Protein AF-A0A6P1U6C7-F1 (afdb_monomer)

Mean predicted aligned error: 14.06 Å

Solvent-accessible surface area (backbone atoms only — not comparable to full-atom values): 19456 Å² total; per-residue (Å²): 139,84,87,85,91,86,88,85,89,82,86,86,85,86,81,87,85,85,91,84,76,95,72,86,72,68,81,72,74,80,70,74,75,75,61,41,33,42,30,38,48,81,55,44,79,84,54,78,76,92,49,90,51,48,47,75,28,91,48,71,65,62,46,50,57,50,51,65,77,37,79,56,25,36,36,39,39,64,45,78,50,59,84,53,39,63,63,48,24,51,51,41,33,54,50,32,60,76,45,67,19,24,52,38,29,34,34,29,32,33,90,74,50,48,69,68,51,53,52,48,33,41,74,28,52,39,72,42,83,39,58,53,86,60,54,68,70,62,50,50,52,53,48,62,70,56,62,82,53,91,52,67,52,87,69,74,95,67,53,67,68,59,53,51,59,56,68,50,63,52,97,44,54,29,79,43,54,35,54,57,46,53,52,51,51,48,54,54,71,67,44,86,64,80,58,45,57,33,34,34,44,34,32,41,30,86,89,50,47,13,58,63,50,56,69,43,47,58,61,89,46,66,20,29,31,32,24,49,36,97,61,33,26,38,40,40,35,56,76,30,55,71,91,48,45,68,66,50,42,56,73,26,30,80,54,67,49,72,74,46,27,73,45,78,42,81,51,92,52,70,81,83,60,52,67,77,66,29,52,72,81,71,78,86,84,62,83,87,82,81,91,76,79,91,84,87,81,80,74,85,79,72,76,80,84,71,74,79,80,75,80,81,77,78,80,83,79,134

Secondary structure (DSSP, 8-state):
--------------------------PPP-------EEEEGGGGTTPPPSSTTEEEESSHHHHHHHHHHSTT-EEEEEE--GGGHHHHHHHHHHHHHHTTT--EEEEEE-TT--HHHHHHHHHTTEEEEEETTS-HHHHHHHHHHHTTS-------SS-HHHHHHHHSPPS-EEE--HHHHHHHHHHHHHS-----EEEEEEEEPTT--HHHHHHTB---STTEEEEE-SS-EEEEEET--GGGHHHHHHHHBSS-HHHHEEEEEEE-SGGGS-HHHHSPPPTTS-------------PPPPPP-PPP----------

Radius of gyration: 31.81 Å; Cα contacts (8 Å, |Δi|>4): 417; chains: 1; bounding box: 113×72×62 Å

Nearest PDB structures (foldseek):
  9fp0-assembly1_D  TM=7.302E-01  e=9.286E-19  Escherichia coli
  9fp2-assembly1_D  TM=7.333E-01  e=8.907E-18  Escherichia coli
  9fp2-assembly1_E  TM=7.377E-01  e=1.452E-17  Escherichia coli
  6tj0-assembly1_A  TM=5.176E-01  e=5.463E-18  Escherichia coli K-12
  6ybu-assembly2_L  TM=8.524E-01  e=8.811E-06  Escherichia coli K-12

Foldseek 3Di:
DDDDDDDDDDDDDDDDDDDDDPPPPPPDPPPLPLQAEEEAPVLCVPPDDPDPSYDYDPDPVVSLVVPLVRFQYEYEYEDEDQVCLLVVLLVLLVSCVSNQQRYAYEYAYEPNHDPLSVVSNVLSRHNYYHHSPDDPVVVVVVCSVCSVDRGGDDRPPDHSVVVSVLSDFDQDWAEDALLVVLVVVVVVQPPPRCQAKWKKKFFFPDPDAQVNQSVQFDTDDGQWYWYGFRTIIIIIHTNDHPVCVLVVCVVTGNDRVVNGGVDMDTDDDSVVVDPVRRDDPPPPPDDDDDDDDDDPDDDPDDDPDDDPDDDPPPDDDD

pLDDT: mean 76.79, std 22.13, range [25.22, 96.31]

Sequence (318 aa):
MRWFSRHSRAAIPTQSVDPTSTDDAAPAPAVFRQHPVLIQRSALDGLPLPSEHWHAFDHWDDLCAHATQTPHASVLLLLTHAAGAEPLAAQLHALQYRCKGRLKIILRISATIGEFQRRLLSSCGAALLLPQALPLPQICELLAVTTAQTWQIHLPDEDFATLLHRLRPPPYCGRVEPNVFRAAVAQIFSRADAAAHTCLRLRPRGVLTAEHCLQQMRFERQGVFACATTRDVYLFLFDRTPDLTTACLLGLCRLPWQDLFVDCRQISHLQDLPPRLFRRPSASDADSAASVPPHCAKAPRQPPDRPPLRPLRYNHTP

Structure (mmCIF, N/CA/C/O backbone):
data_AF-A0A6P1U6C7-F1
#
_entry.id   AF-A0A6P1U6C7-F1
#
loop_
_atom_site.group_PDB
_atom_site.id
_atom_site.type_symbol
_atom_site.label_atom_id
_atom_site.label_alt_id
_atom_site.label_comp_id
_atom_site.label_asym_id
_atom_site.label_entity_id
_atom_site.label_seq_id
_atom_site.pdbx_PDB_ins_code
_atom_site.Cartn_x
_atom_site.Cartn_y
_atom_site.Cartn_z
_atom_site.occupancy
_atom_site.B_iso_or_equiv
_atom_site.auth_seq_id
_atom_site.auth_comp_id
_atom_site.auth_asym_id
_atom_site.auth_atom_id
_atom_site.pdbx_PDB_model_num
ATOM 1 N N . MET A 1 1 ? 73.102 -9.538 26.668 1.00 38.62 1 MET A N 1
ATOM 2 C CA . MET A 1 1 ? 73.819 -10.623 25.962 1.00 38.62 1 MET A CA 1
ATOM 3 C C . MET A 1 1 ? 74.216 -10.124 24.582 1.00 38.62 1 MET A C 1
ATOM 5 O O . MET A 1 1 ? 73.396 -9.513 23.912 1.00 38.62 1 MET A O 1
ATOM 9 N N . ARG A 1 2 ? 75.500 -10.270 24.240 1.00 26.89 2 ARG A N 1
ATOM 10 C CA . ARG A 1 2 ? 76.154 -9.776 23.021 1.00 26.89 2 ARG A CA 1
ATOM 11 C C . ARG A 1 2 ? 76.055 -10.808 21.878 1.00 26.89 2 ARG A C 1
ATOM 13 O O . ARG A 1 2 ? 76.245 -11.984 22.142 1.00 26.89 2 ARG A O 1
ATOM 20 N N . TRP A 1 3 ? 75.943 -10.284 20.653 1.00 25.22 3 TRP A N 1
ATOM 21 C CA . TRP A 1 3 ? 76.754 -10.592 19.454 1.00 25.22 3 TRP A CA 1
ATOM 22 C C . TRP A 1 3 ? 76.543 -11.843 18.563 1.00 25.22 3 TRP A C 1
ATOM 24 O O . TRP A 1 3 ? 76.310 -12.951 19.020 1.00 25.22 3 TRP A O 1
ATOM 34 N N . PHE A 1 4 ? 76.832 -11.553 17.279 1.00 29.27 4 PHE A N 1
ATOM 35 C CA . PHE A 1 4 ? 77.169 -12.340 16.074 1.00 29.27 4 PHE A CA 1
ATOM 36 C C . PHE A 1 4 ? 76.039 -13.000 15.245 1.00 29.27 4 PHE A C 1
ATOM 38 O O . PHE A 1 4 ? 75.325 -13.835 15.768 1.00 29.27 4 PHE A O 1
ATOM 45 N N . SER A 1 5 ? 75.697 -12.631 13.991 1.00 32.78 5 SER A N 1
ATOM 46 C CA . SER A 1 5 ? 76.368 -12.292 12.701 1.00 32.78 5 SER A CA 1
ATOM 47 C C . SER A 1 5 ? 76.671 -13.488 11.764 1.00 32.78 5 SER A C 1
ATOM 49 O O . SER A 1 5 ? 77.388 -14.396 12.159 1.00 32.78 5 SER A O 1
ATOM 51 N N . ARG A 1 6 ? 76.253 -13.323 10.487 1.00 33.06 6 ARG A N 1
ATOM 52 C CA . ARG A 1 6 ? 76.961 -13.591 9.202 1.00 33.06 6 ARG A CA 1
ATOM 53 C C . ARG A 1 6 ? 76.595 -14.779 8.272 1.00 33.06 6 ARG A C 1
ATOM 55 O O . ARG A 1 6 ? 76.834 -15.932 8.585 1.00 33.06 6 ARG A O 1
ATOM 62 N N . HIS A 1 7 ? 76.290 -14.349 7.028 1.00 29.30 7 HIS A N 1
ATOM 63 C CA . HIS A 1 7 ? 76.662 -14.865 5.681 1.00 29.30 7 HIS A CA 1
ATOM 64 C C . HIS A 1 7 ? 75.733 -15.960 5.096 1.00 29.30 7 HIS A C 1
ATOM 66 O O . HIS A 1 7 ? 75.270 -16.819 5.820 1.00 29.30 7 HIS A O 1
ATOM 72 N N . SER A 1 8 ? 75.360 -15.974 3.806 1.00 29.78 8 SER A N 1
ATOM 73 C CA . SER A 1 8 ? 76.157 -15.636 2.621 1.00 29.78 8 SER A CA 1
ATOM 74 C C . SER A 1 8 ? 75.318 -15.257 1.379 1.00 29.78 8 SER A C 1
ATOM 76 O O . SER A 1 8 ? 74.160 -15.644 1.250 1.00 29.78 8 SER A O 1
ATOM 78 N N . ARG A 1 9 ? 75.952 -14.521 0.455 1.00 32.28 9 ARG A N 1
ATOM 79 C CA . ARG A 1 9 ? 75.519 -14.191 -0.920 1.00 32.28 9 ARG A CA 1
ATOM 80 C C . ARG A 1 9 ? 75.914 -15.319 -1.890 1.00 32.28 9 ARG A C 1
ATOM 82 O O . ARG A 1 9 ? 77.028 -15.818 -1.786 1.00 32.28 9 ARG A O 1
ATOM 89 N N . ALA A 1 10 ? 75.093 -15.573 -2.909 1.00 31.61 10 ALA A N 1
ATOM 90 C CA . ALA A 1 10 ? 75.495 -16.043 -4.246 1.00 31.61 10 ALA A CA 1
ATOM 91 C C . ALA A 1 10 ? 74.381 -15.595 -5.220 1.00 31.61 10 ALA A C 1
ATOM 93 O O . ALA A 1 10 ? 73.217 -15.875 -4.970 1.00 31.61 10 ALA A O 1
ATOM 94 N N . ALA A 1 11 ? 74.615 -14.596 -6.073 1.00 31.34 11 ALA A N 1
ATOM 95 C CA . ALA A 1 11 ? 75.227 -14.655 -7.408 1.00 31.34 11 ALA A CA 1
ATOM 96 C C . ALA A 1 11 ? 74.180 -14.891 -8.523 1.00 31.34 11 ALA A C 1
ATOM 98 O O . ALA A 1 11 ? 73.430 -15.858 -8.521 1.00 31.34 11 ALA A O 1
ATOM 99 N N . ILE A 1 12 ? 74.146 -13.910 -9.424 1.00 37.12 12 ILE A N 1
ATOM 100 C CA . ILE A 1 12 ? 73.252 -13.662 -10.565 1.00 37.12 12 ILE A CA 1
ATOM 101 C C . ILE A 1 12 ? 73.542 -14.660 -11.711 1.00 37.12 12 ILE A C 1
ATOM 103 O O . ILE A 1 12 ? 74.668 -15.151 -11.804 1.00 37.12 12 ILE A O 1
ATOM 107 N N . PRO A 1 13 ? 72.603 -14.865 -12.655 1.00 35.34 13 PRO A N 1
ATOM 108 C CA . PRO A 1 13 ? 72.983 -14.551 -14.029 1.00 35.34 13 PRO A CA 1
ATOM 109 C C . PRO A 1 13 ? 71.982 -13.630 -14.732 1.00 35.34 13 PRO A C 1
ATOM 111 O O . PRO A 1 13 ? 70.767 -13.802 -14.704 1.00 35.34 13 PRO A O 1
ATOM 114 N N . THR A 1 14 ? 72.578 -12.630 -15.364 1.00 37.72 14 THR A N 1
ATOM 115 C CA . THR A 1 14 ? 72.008 -11.643 -16.260 1.00 37.72 14 THR A CA 1
ATOM 116 C C . THR A 1 14 ? 71.799 -12.322 -17.609 1.00 37.72 14 THR A C 1
ATOM 118 O O . THR A 1 14 ? 72.760 -12.831 -18.183 1.00 37.72 14 THR A O 1
ATOM 121 N N . GLN A 1 15 ? 70.584 -12.290 -18.147 1.00 33.41 15 GLN A N 1
ATOM 122 C CA . GLN A 1 15 ? 70.372 -12.362 -19.590 1.00 33.41 15 GLN A CA 1
ATOM 123 C C . GLN A 1 15 ? 69.559 -11.141 -20.011 1.00 33.41 15 GLN A C 1
ATOM 125 O O . GLN A 1 15 ? 68.384 -10.998 -19.693 1.00 33.41 15 GLN A O 1
ATOM 130 N N . SER A 1 16 ? 70.277 -10.234 -20.667 1.00 35.91 16 SER A N 1
ATOM 131 C CA . SER A 1 16 ? 69.759 -9.211 -21.569 1.00 35.91 16 SER A CA 1
ATOM 132 C C . SER A 1 16 ? 69.320 -9.896 -22.865 1.00 35.91 16 SER A C 1
ATOM 134 O O . SER A 1 16 ? 70.012 -10.829 -23.273 1.00 35.91 16 SER A O 1
ATOM 136 N N . VAL A 1 17 ? 68.232 -9.438 -23.493 1.00 34.91 17 VAL A N 1
ATOM 137 C CA . VAL A 1 17 ? 68.188 -9.016 -24.911 1.00 34.91 17 VAL A CA 1
ATOM 138 C C . VAL A 1 17 ? 66.786 -8.467 -25.250 1.00 34.91 17 VAL A C 1
ATOM 140 O O . VAL A 1 17 ? 65.771 -9.130 -25.064 1.00 34.91 17 VAL A O 1
ATOM 143 N N . ASP A 1 18 ? 66.839 -7.238 -25.765 1.00 31.77 18 ASP A N 1
ATOM 144 C CA . ASP A 1 18 ? 65.941 -6.444 -26.612 1.00 31.77 18 ASP A CA 1
ATOM 145 C C . ASP A 1 18 ? 64.657 -5.742 -26.104 1.00 31.77 18 ASP A C 1
ATOM 147 O O . ASP A 1 18 ? 63.710 -6.375 -25.636 1.00 31.77 18 ASP A O 1
ATOM 151 N N . PRO A 1 19 ? 64.578 -4.399 -26.295 1.00 43.31 19 PRO A N 1
ATOM 152 C CA . PRO A 1 19 ? 63.372 -3.604 -26.135 1.00 43.31 19 PRO A CA 1
ATOM 153 C C . PRO A 1 19 ? 62.659 -3.473 -27.487 1.00 43.31 19 PRO A C 1
ATOM 155 O O . PRO A 1 19 ? 63.146 -2.827 -28.414 1.00 43.31 19 PRO A O 1
ATOM 158 N N . THR A 1 20 ? 61.474 -4.053 -27.625 1.00 38.81 20 THR A N 1
ATOM 159 C CA . THR A 1 20 ? 60.568 -3.688 -28.722 1.00 38.81 20 THR A CA 1
ATOM 160 C C . THR A 1 20 ? 59.135 -3.912 -28.288 1.00 38.81 20 THR A C 1
ATOM 162 O O . THR A 1 20 ? 58.597 -4.994 -28.454 1.00 38.81 20 THR A O 1
ATOM 165 N N . SER A 1 21 ? 58.546 -2.870 -27.706 1.00 33.59 21 SER A N 1
ATOM 166 C CA . SER A 1 21 ? 57.136 -2.492 -27.865 1.00 33.59 21 SER A CA 1
ATOM 167 C C . SER A 1 21 ? 56.804 -1.468 -26.787 1.00 33.59 21 SER A C 1
ATOM 169 O O . SER A 1 21 ? 56.464 -1.804 -25.654 1.00 33.59 21 SER A O 1
ATOM 171 N N . THR A 1 22 ? 56.933 -0.194 -27.145 1.00 40.03 22 THR A N 1
ATOM 172 C CA . THR A 1 22 ? 56.179 0.874 -26.498 1.00 40.03 22 THR A CA 1
ATOM 173 C C . THR A 1 22 ? 54.704 0.616 -26.790 1.00 40.03 22 THR A C 1
ATOM 175 O O . THR A 1 22 ? 54.212 0.988 -27.848 1.00 40.03 22 THR A O 1
ATOM 178 N N . ASP A 1 23 ? 54.027 -0.062 -25.875 1.00 33.88 23 ASP A N 1
ATOM 179 C CA . ASP A 1 23 ? 52.579 0.031 -25.719 1.00 33.88 23 ASP A CA 1
ATOM 180 C C . ASP A 1 23 ? 52.280 0.011 -24.220 1.00 33.88 23 ASP A C 1
ATOM 182 O O . ASP A 1 23 ? 51.750 -0.941 -23.654 1.00 33.88 23 ASP A O 1
ATOM 186 N N . ASP A 1 24 ? 52.725 1.075 -23.551 1.00 33.44 24 ASP A N 1
ATOM 187 C CA . ASP A 1 24 ? 52.274 1.411 -22.204 1.00 33.44 24 ASP A CA 1
ATOM 188 C C . ASP A 1 24 ? 50.917 2.123 -22.336 1.00 33.44 24 ASP A C 1
ATOM 190 O O . ASP A 1 24 ? 50.742 3.301 -22.018 1.00 33.44 24 ASP A O 1
ATOM 194 N N . ALA A 1 25 ? 49.946 1.409 -22.909 1.00 35.19 25 ALA A N 1
ATOM 195 C CA . ALA A 1 25 ? 48.543 1.735 -22.764 1.00 35.19 25 ALA A CA 1
ATOM 196 C C . ALA A 1 25 ? 48.155 1.339 -21.339 1.00 35.19 25 ALA A C 1
ATOM 198 O O . ALA A 1 25 ? 47.778 0.198 -21.059 1.00 35.19 25 ALA A O 1
ATOM 199 N N . ALA A 1 26 ? 48.279 2.308 -20.430 1.00 35.25 26 ALA A N 1
ATOM 200 C CA . ALA A 1 26 ? 47.669 2.263 -19.112 1.00 35.25 26 ALA A CA 1
ATOM 201 C C . ALA A 1 26 ? 46.272 1.618 -19.211 1.00 35.25 26 ALA A C 1
ATOM 203 O O . ALA A 1 26 ? 45.509 1.978 -20.117 1.00 35.25 26 ALA A O 1
ATOM 204 N N . PRO A 1 27 ? 45.905 0.680 -18.317 1.00 38.16 27 PRO A N 1
ATOM 205 C CA . PRO A 1 27 ? 44.584 0.077 -18.367 1.00 38.16 27 PRO A CA 1
ATOM 206 C C . PRO A 1 27 ? 43.564 1.208 -18.269 1.00 38.16 27 PRO A C 1
ATOM 208 O O . PRO A 1 27 ? 43.568 1.974 -17.301 1.00 38.16 27 PRO A O 1
ATOM 211 N N . ALA A 1 28 ? 42.736 1.344 -19.308 1.00 35.28 28 ALA A N 1
ATOM 212 C CA . ALA A 1 28 ? 41.661 2.319 -19.344 1.00 35.28 28 ALA A CA 1
ATOM 213 C C . ALA A 1 28 ? 40.897 2.268 -18.008 1.00 35.28 28 ALA A C 1
ATOM 215 O O . ALA A 1 28 ? 40.647 1.167 -17.497 1.00 35.28 28 ALA A O 1
ATOM 216 N N . PRO A 1 29 ? 40.554 3.425 -17.410 1.00 36.56 29 PRO A N 1
ATOM 217 C CA . PRO A 1 29 ? 39.879 3.456 -16.122 1.00 36.56 29 PRO A CA 1
ATOM 218 C C . PRO A 1 29 ? 38.631 2.586 -16.221 1.00 36.56 29 PRO A C 1
ATOM 220 O O . PRO A 1 29 ? 37.903 2.691 -17.207 1.00 36.56 29 PRO A O 1
ATOM 223 N N . ALA A 1 30 ? 38.448 1.701 -15.234 1.00 39.84 30 ALA A N 1
ATOM 224 C CA . ALA A 1 30 ? 37.379 0.712 -15.159 1.00 39.84 30 ALA A CA 1
ATOM 225 C C . ALA A 1 30 ? 36.089 1.249 -15.789 1.00 39.84 30 ALA A C 1
ATOM 227 O O . ALA A 1 30 ? 35.386 2.071 -15.201 1.00 39.84 30 ALA A O 1
ATOM 228 N N . VAL A 1 31 ? 35.838 0.813 -17.025 1.00 38.53 31 VAL A N 1
ATOM 229 C CA . VAL A 1 31 ? 34.677 1.190 -17.821 1.00 38.53 31 VAL A CA 1
ATOM 230 C C . VAL A 1 31 ? 33.462 0.936 -16.943 1.00 38.53 31 VAL A C 1
ATOM 232 O O . VAL A 1 31 ? 33.226 -0.207 -16.540 1.00 38.53 31 VAL A O 1
ATOM 235 N N . PHE A 1 32 ? 32.726 1.998 -16.596 1.00 38.16 32 PHE A N 1
ATOM 236 C CA . PHE A 1 32 ? 31.393 1.876 -16.018 1.00 38.16 32 PHE A CA 1
ATOM 237 C C . PHE A 1 32 ? 30.673 0.823 -16.851 1.00 38.16 32 PHE A C 1
ATOM 239 O O . PHE A 1 32 ? 30.437 1.053 -18.035 1.00 38.16 32 PHE A O 1
ATOM 246 N N . ARG A 1 33 ? 30.393 -0.358 -16.283 1.00 47.78 33 ARG A N 1
ATOM 247 C CA . ARG A 1 33 ? 29.546 -1.345 -16.953 1.00 47.78 33 ARG A CA 1
ATOM 248 C C . ARG A 1 33 ? 28.221 -0.637 -17.188 1.00 47.78 33 ARG A C 1
ATOM 250 O O . ARG A 1 33 ? 27.435 -0.493 -16.252 1.00 47.78 33 ARG A O 1
ATOM 257 N N . GLN A 1 34 ? 28.019 -0.116 -18.394 1.00 63.66 34 GLN A N 1
ATOM 258 C CA . GLN A 1 34 ? 26.787 0.550 -18.773 1.00 63.66 34 GLN A CA 1
ATOM 259 C C . GLN A 1 34 ? 25.752 -0.564 -18.876 1.00 63.66 34 GLN A C 1
ATOM 261 O O . GLN A 1 34 ? 25.695 -1.296 -19.863 1.00 63.66 34 GLN A O 1
ATOM 266 N N . HIS A 1 35 ? 25.038 -0.799 -17.774 1.00 75.69 35 HIS A N 1
ATOM 267 C CA . HIS A 1 35 ? 24.002 -1.814 -17.742 1.00 75.69 35 HIS A CA 1
ATOM 268 C C . HIS A 1 35 ? 22.894 -1.359 -18.694 1.00 75.69 35 HIS A C 1
ATOM 270 O O . HIS A 1 35 ? 22.524 -0.183 -18.669 1.00 75.69 35 HIS A O 1
ATOM 276 N N . PRO A 1 36 ? 22.377 -2.260 -19.538 1.00 87.25 36 PRO A N 1
ATOM 277 C CA . PRO A 1 36 ? 21.370 -1.904 -20.522 1.00 87.25 36 PRO A CA 1
ATOM 278 C C . PRO A 1 36 ? 20.123 -1.356 -19.828 1.00 87.25 36 PRO A C 1
ATOM 280 O O . PRO A 1 36 ? 19.649 -1.912 -18.828 1.00 87.25 36 PRO A O 1
ATOM 283 N N . VAL A 1 37 ? 19.606 -0.255 -20.367 1.00 89.81 37 VAL A N 1
ATOM 284 C CA . VAL A 1 37 ? 18.383 0.390 -19.895 1.00 89.81 37 VAL A CA 1
ATOM 285 C C . VAL A 1 37 ? 17.280 0.131 -20.910 1.00 89.81 37 VAL A C 1
ATOM 287 O O . VAL A 1 37 ? 17.330 0.597 -22.044 1.00 89.81 37 VAL A O 1
ATOM 290 N N . LEU A 1 38 ? 16.273 -0.628 -20.501 1.00 93.00 38 LEU A N 1
ATOM 291 C CA . LEU A 1 38 ? 15.099 -0.936 -21.307 1.00 93.00 38 LEU A CA 1
ATOM 292 C C . LEU A 1 38 ? 14.002 0.050 -20.924 1.00 93.00 38 LEU A C 1
ATOM 294 O O . LEU A 1 38 ? 13.582 0.091 -19.769 1.00 93.00 38 LEU A O 1
ATOM 298 N N . ILE A 1 39 ? 13.541 0.855 -21.870 1.00 93.19 39 ILE A N 1
ATOM 299 C CA . ILE A 1 39 ? 12.546 1.894 -21.618 1.00 93.19 39 ILE A CA 1
ATOM 300 C C . ILE A 1 39 ? 11.320 1.689 -22.500 1.00 93.19 39 ILE A C 1
ATOM 302 O O . ILE A 1 39 ? 11.429 1.414 -23.693 1.00 93.19 39 ILE A O 1
ATOM 306 N N . GLN A 1 40 ? 10.128 1.856 -21.933 1.00 91.56 40 GLN A N 1
ATOM 307 C CA . GLN A 1 40 ? 8.930 1.993 -22.756 1.00 91.56 40 GLN A CA 1
ATOM 308 C C . GLN A 1 40 ? 8.915 3.386 -23.391 1.00 91.56 40 GLN A C 1
ATOM 310 O O . GLN A 1 40 ? 9.104 4.377 -22.689 1.00 91.56 40 GLN A O 1
ATOM 315 N N . ARG A 1 41 ? 8.658 3.498 -24.699 1.00 89.19 41 ARG A N 1
ATOM 316 C CA . ARG A 1 41 ? 8.746 4.779 -25.427 1.00 89.19 41 ARG A CA 1
ATOM 317 C C . ARG A 1 41 ? 7.882 5.888 -24.820 1.00 89.19 41 ARG A C 1
ATOM 319 O O . ARG A 1 41 ? 8.282 7.049 -24.816 1.00 89.19 41 ARG A O 1
ATOM 326 N N . SER A 1 42 ? 6.741 5.530 -24.234 1.00 85.56 42 SER A N 1
ATOM 327 C CA . SER A 1 42 ? 5.874 6.455 -23.491 1.00 85.56 42 SER A CA 1
ATOM 328 C C . SER A 1 42 ? 6.574 7.144 -22.316 1.00 85.56 42 SER A C 1
ATOM 330 O O . SER A 1 42 ? 6.219 8.265 -21.978 1.00 85.56 42 SER A O 1
ATOM 332 N N . ALA A 1 43 ? 7.594 6.523 -21.722 1.00 84.94 43 ALA A N 1
ATOM 333 C CA . ALA A 1 43 ? 8.383 7.085 -20.634 1.00 84.94 43 ALA A CA 1
ATOM 334 C C . ALA A 1 43 ? 9.501 8.036 -21.098 1.00 84.94 43 ALA A C 1
ATOM 336 O O . ALA A 1 43 ? 10.192 8.580 -20.239 1.00 84.94 43 ALA A O 1
ATOM 337 N N . LEU A 1 44 ? 9.708 8.242 -22.405 1.00 83.50 44 LEU A N 1
ATOM 338 C CA . LEU A 1 44 ? 10.678 9.216 -22.928 1.00 83.50 44 LEU A CA 1
ATOM 339 C C . LEU A 1 44 ? 10.078 10.614 -23.129 1.00 83.50 44 LEU A C 1
ATOM 341 O O . LEU A 1 44 ? 10.832 11.552 -23.355 1.00 83.50 44 LEU A O 1
ATOM 345 N N . ASP A 1 45 ? 8.750 10.770 -23.072 1.00 80.19 45 ASP A N 1
ATOM 346 C CA . ASP A 1 45 ? 8.056 12.046 -23.332 1.00 80.19 45 ASP A CA 1
ATOM 347 C C . ASP A 1 45 ? 8.501 12.730 -24.653 1.00 80.19 45 ASP A C 1
ATOM 349 O O . ASP A 1 45 ? 8.548 13.953 -24.755 1.00 80.19 45 ASP A O 1
ATOM 353 N N . GLY A 1 46 ? 8.859 11.938 -25.673 1.00 80.00 46 GLY A N 1
ATOM 354 C CA . GLY A 1 46 ? 9.329 12.427 -26.978 1.00 80.00 46 GLY A CA 1
ATOM 355 C C . GLY A 1 46 ? 10.811 12.819 -27.044 1.00 80.00 46 GLY A C 1
ATOM 356 O O . GLY A 1 46 ? 11.268 13.275 -28.090 1.00 80.00 46 GLY A O 1
ATOM 357 N N . LEU A 1 47 ? 11.572 12.633 -25.963 1.00 82.69 47 LEU A N 1
ATOM 358 C CA . LEU A 1 47 ? 13.013 12.883 -25.936 1.00 82.69 47 LEU A CA 1
ATOM 359 C C . LEU A 1 47 ? 13.797 11.778 -26.668 1.00 82.69 47 LEU A C 1
ATOM 361 O O . LEU A 1 47 ? 13.383 10.613 -26.654 1.00 82.69 47 LEU A O 1
ATOM 365 N N . PRO A 1 48 ? 14.947 12.115 -27.284 1.00 85.56 48 PRO A N 1
ATOM 366 C CA . PRO A 1 48 ? 15.840 11.118 -27.858 1.00 85.56 48 PRO A CA 1
ATOM 367 C C . PRO A 1 48 ? 16.460 10.235 -26.769 1.00 85.56 48 PRO A C 1
ATOM 369 O O . PRO A 1 48 ? 16.534 10.607 -25.595 1.00 85.56 48 PRO A O 1
ATOM 372 N N . LEU A 1 49 ? 16.937 9.059 -27.178 1.00 87.44 49 LEU A N 1
ATOM 373 C CA . LEU A 1 49 ? 17.661 8.161 -26.285 1.00 87.44 49 LEU A CA 1
ATOM 374 C C . LEU A 1 49 ? 18.989 8.804 -25.852 1.00 87.44 49 LEU A C 1
ATOM 376 O O . LEU A 1 49 ? 19.699 9.351 -26.695 1.00 87.44 49 LEU A O 1
ATOM 380 N N . PRO A 1 50 ? 19.337 8.742 -24.557 1.00 83.62 50 PRO A N 1
ATOM 381 C CA . PRO A 1 50 ? 20.509 9.441 -24.036 1.00 83.62 50 PRO A CA 1
ATOM 382 C C . PRO A 1 50 ? 21.837 8.758 -24.399 1.00 83.62 50 PRO A C 1
ATOM 384 O O . PRO A 1 50 ? 22.865 9.429 -24.426 1.00 83.62 50 PRO A O 1
ATOM 387 N N . SER A 1 51 ? 21.846 7.445 -24.660 1.00 84.50 51 SER A N 1
ATOM 388 C CA . SER A 1 51 ? 23.033 6.708 -25.115 1.00 84.50 51 SER A CA 1
ATOM 389 C C . SER A 1 51 ? 22.666 5.403 -25.832 1.00 84.50 51 SER A C 1
ATOM 391 O O . SER A 1 51 ? 21.507 4.989 -25.832 1.00 84.50 51 SER A O 1
ATOM 393 N N . GLU A 1 52 ? 23.663 4.729 -26.411 1.00 85.19 52 GLU A N 1
ATOM 394 C CA . GLU A 1 52 ? 23.511 3.461 -27.149 1.00 85.19 52 GLU A CA 1
ATOM 395 C C . GLU A 1 52 ? 23.065 2.276 -26.278 1.00 85.19 52 GLU A C 1
ATOM 397 O O . GLU A 1 52 ? 22.531 1.292 -26.782 1.00 85.19 52 GLU A O 1
ATOM 402 N N . HIS A 1 53 ? 23.246 2.372 -24.960 1.00 86.50 53 HIS A N 1
ATOM 403 C CA . HIS A 1 53 ? 22.845 1.336 -24.002 1.00 86.50 53 HIS A CA 1
ATOM 404 C C . HIS A 1 53 ? 21.364 1.423 -23.611 1.00 86.50 53 HIS A C 1
ATOM 406 O O . HIS A 1 53 ? 20.892 0.633 -22.789 1.00 86.50 53 HIS A O 1
ATOM 412 N N . TRP A 1 54 ? 20.641 2.404 -24.157 1.00 90.75 54 TRP A N 1
ATOM 413 C CA . TRP A 1 54 ? 19.211 2.559 -23.957 1.00 90.75 54 TRP A CA 1
ATOM 414 C C . TRP A 1 54 ? 18.448 1.984 -25.142 1.00 90.75 54 TRP A C 1
ATOM 416 O O . TRP A 1 54 ? 18.655 2.373 -26.289 1.00 90.75 54 TRP A O 1
ATOM 426 N N . HIS A 1 55 ? 17.504 1.099 -24.850 1.00 92.56 55 HIS A N 1
ATOM 427 C CA . HIS A 1 55 ? 16.657 0.462 -25.847 1.00 92.56 55 HIS A CA 1
ATOM 428 C C . HIS A 1 55 ? 15.202 0.841 -25.582 1.00 92.56 55 HIS A C 1
ATOM 430 O O . HIS A 1 55 ? 14.662 0.548 -24.513 1.00 92.56 55 HIS A O 1
ATOM 436 N N . ALA A 1 56 ? 14.576 1.520 -26.546 1.00 93.44 56 ALA A N 1
ATOM 437 C CA . ALA A 1 56 ? 13.170 1.897 -26.476 1.00 93.44 56 ALA A CA 1
ATOM 438 C C . ALA A 1 56 ? 12.271 0.837 -27.111 1.00 93.44 56 ALA A C 1
ATOM 440 O O . ALA A 1 56 ? 12.500 0.429 -28.247 1.00 93.44 56 ALA A O 1
ATOM 441 N N . PHE A 1 57 ? 11.192 0.492 -26.416 1.00 94.56 57 PHE A N 1
ATOM 442 C CA . PHE A 1 57 ? 10.180 -0.449 -26.886 1.00 94.56 57 PHE A CA 1
ATOM 443 C C . PHE A 1 57 ? 8.810 0.222 -26.946 1.00 94.56 57 PHE A C 1
ATOM 445 O O . PHE A 1 57 ? 8.437 0.985 -26.048 1.00 94.56 57 PHE A O 1
ATOM 452 N N . ASP A 1 58 ? 8.060 -0.067 -28.005 1.00 90.56 58 ASP A N 1
ATOM 453 C CA . ASP A 1 58 ? 6.683 0.405 -28.173 1.00 90.56 58 ASP A CA 1
ATOM 454 C C . ASP A 1 58 ? 5.687 -0.515 -27.451 1.00 90.56 58 ASP A C 1
ATOM 456 O O . ASP A 1 58 ? 4.723 -0.039 -26.844 1.00 90.56 58 ASP A O 1
ATOM 460 N N . HIS A 1 59 ? 5.960 -1.824 -27.446 1.00 90.69 59 HIS A N 1
ATOM 461 C CA . HIS A 1 59 ? 5.096 -2.844 -26.860 1.00 90.69 59 HIS A CA 1
ATOM 462 C C . HIS A 1 59 ? 5.715 -3.501 -25.622 1.00 90.69 59 HIS A C 1
ATOM 464 O O . HIS A 1 59 ? 6.925 -3.712 -25.525 1.00 90.69 59 HIS A O 1
ATOM 470 N N . TRP A 1 60 ? 4.849 -3.847 -24.667 1.00 90.25 60 TRP A N 1
ATOM 471 C CA . TRP A 1 60 ? 5.226 -4.524 -23.424 1.00 90.25 60 TRP A CA 1
ATOM 472 C C . TRP A 1 60 ? 5.869 -5.896 -23.671 1.00 90.25 60 TRP A C 1
ATOM 474 O O . TRP A 1 60 ? 6.821 -6.263 -22.981 1.00 90.25 60 TRP A O 1
ATOM 484 N N . ASP A 1 61 ? 5.375 -6.636 -24.664 1.00 92.06 61 ASP A N 1
ATOM 485 C CA . ASP A 1 61 ? 5.835 -7.995 -24.956 1.00 92.06 61 ASP A CA 1
ATOM 486 C C . ASP A 1 61 ? 7.282 -8.013 -25.468 1.00 92.06 61 ASP A C 1
ATOM 488 O O . ASP A 1 61 ? 8.088 -8.818 -24.993 1.00 92.06 61 ASP A O 1
ATOM 492 N N . ASP A 1 62 ? 7.647 -7.065 -26.339 1.00 93.88 62 ASP A N 1
ATOM 493 C CA . ASP A 1 62 ? 9.017 -6.907 -26.845 1.00 93.88 62 ASP A CA 1
ATOM 494 C C . ASP A 1 62 ? 9.988 -6.547 -25.715 1.00 93.88 62 ASP A C 1
ATOM 496 O O . ASP A 1 62 ? 11.060 -7.146 -25.575 1.00 93.88 62 ASP A O 1
ATOM 500 N N . LEU A 1 63 ? 9.573 -5.617 -24.845 1.00 93.81 63 LEU A N 1
ATOM 501 C CA . LEU A 1 63 ? 10.333 -5.241 -23.656 1.00 93.81 63 LEU A CA 1
ATOM 502 C C . LEU A 1 63 ? 10.545 -6.455 -22.745 1.00 93.81 63 LEU A C 1
ATOM 504 O O . LEU A 1 63 ? 11.655 -6.682 -22.266 1.00 93.81 63 LEU A O 1
ATOM 508 N N . CYS A 1 64 ? 9.506 -7.261 -22.521 1.00 92.25 64 CYS A N 1
ATOM 509 C CA . CYS A 1 64 ? 9.583 -8.463 -21.694 1.00 92.25 64 CYS A CA 1
ATOM 510 C C . CYS A 1 64 ? 10.503 -9.532 -22.281 1.00 92.25 64 CYS A C 1
ATOM 512 O O . CYS A 1 64 ? 11.249 -10.174 -21.533 1.00 92.25 64 CYS A O 1
ATOM 514 N N . ALA A 1 65 ? 10.440 -9.755 -23.594 1.00 92.69 65 ALA A N 1
ATOM 515 C CA . ALA A 1 65 ? 11.308 -10.699 -24.285 1.00 92.69 65 ALA A CA 1
ATOM 516 C C . ALA A 1 65 ? 12.779 -10.300 -24.104 1.00 92.69 65 ALA A C 1
ATOM 518 O O . ALA A 1 65 ? 13.582 -11.115 -23.641 1.00 92.69 65 ALA A O 1
ATOM 519 N N . HIS A 1 66 ? 13.100 -9.026 -24.340 1.00 92.94 66 HIS A N 1
ATOM 520 C CA . HIS A 1 66 ? 14.453 -8.507 -24.169 1.00 92.94 66 HIS A CA 1
ATOM 521 C C . HIS A 1 66 ? 14.900 -8.527 -22.699 1.00 92.94 66 HIS A C 1
ATOM 523 O O . HIS A 1 66 ? 15.998 -8.982 -22.384 1.00 92.94 66 HIS A O 1
ATOM 529 N N . ALA A 1 67 ? 14.041 -8.115 -21.764 1.00 92.38 67 ALA A N 1
ATOM 530 C CA . ALA A 1 67 ? 14.349 -8.115 -20.332 1.00 92.38 67 ALA A CA 1
ATOM 531 C C . ALA A 1 67 ? 14.652 -9.520 -19.785 1.00 92.38 67 ALA A C 1
ATOM 533 O O . ALA A 1 67 ? 15.452 -9.671 -18.865 1.00 92.38 67 ALA A O 1
ATOM 534 N N . THR A 1 68 ? 14.052 -10.561 -20.366 1.00 91.12 68 THR A N 1
ATOM 535 C CA . THR A 1 68 ? 14.320 -11.956 -19.973 1.00 91.12 68 THR A CA 1
ATOM 536 C C . THR A 1 68 ? 15.689 -12.438 -20.452 1.00 91.12 68 THR A C 1
ATOM 538 O O . THR A 1 68 ? 16.328 -13.253 -19.789 1.00 91.12 68 THR A O 1
ATOM 541 N N . GLN A 1 69 ? 16.154 -11.928 -21.593 1.00 90.88 69 GLN A N 1
ATOM 542 C CA . GLN A 1 69 ? 17.456 -12.263 -22.174 1.00 90.88 69 GLN A CA 1
ATOM 543 C C . GLN A 1 69 ? 18.598 -11.437 -21.570 1.00 90.88 69 GLN A C 1
ATOM 545 O O . GLN A 1 69 ? 19.765 -11.799 -21.703 1.00 90.88 69 GLN A O 1
ATOM 550 N N . THR A 1 70 ? 18.274 -10.336 -20.892 1.00 88.19 70 THR A N 1
ATOM 551 C CA . THR A 1 70 ? 19.249 -9.381 -20.367 1.00 88.19 70 THR A CA 1
ATOM 552 C C . THR A 1 70 ? 19.173 -9.298 -18.838 1.00 88.19 70 THR A C 1
ATOM 554 O O . THR A 1 70 ? 18.531 -8.397 -18.288 1.00 88.19 70 THR A O 1
ATOM 557 N N . PRO A 1 71 ? 19.815 -10.229 -18.108 1.00 80.19 71 PRO A N 1
ATOM 558 C CA . PRO A 1 71 ? 19.833 -10.176 -16.651 1.00 80.19 71 PRO A CA 1
ATOM 559 C C . PRO A 1 71 ? 20.511 -8.884 -16.173 1.00 80.19 71 PRO A C 1
ATOM 561 O O . PRO A 1 71 ? 21.458 -8.409 -16.794 1.00 80.19 71 PRO A O 1
ATOM 564 N N . HIS A 1 72 ? 20.043 -8.330 -15.051 1.00 83.88 72 HIS A N 1
ATOM 565 C CA . HIS A 1 72 ? 20.558 -7.082 -14.465 1.00 83.88 72 HIS A CA 1
ATOM 566 C C . HIS A 1 72 ? 20.323 -5.812 -15.300 1.00 83.88 72 HIS A C 1
ATOM 568 O O . HIS A 1 72 ? 20.881 -4.761 -14.982 1.00 83.88 72 HIS A O 1
ATOM 574 N N . ALA A 1 73 ? 19.462 -5.871 -16.323 1.00 89.81 73 ALA A N 1
ATOM 575 C CA . ALA A 1 73 ? 18.976 -4.672 -16.992 1.00 89.81 73 ALA A CA 1
ATOM 576 C C . ALA A 1 73 ? 18.160 -3.785 -16.035 1.00 89.81 73 ALA A C 1
ATOM 578 O O . ALA A 1 73 ? 17.460 -4.269 -15.132 1.00 89.81 73 ALA A O 1
ATOM 579 N N . SER A 1 74 ? 18.225 -2.476 -16.272 1.00 91.44 74 SER A N 1
ATOM 580 C CA . SER A 1 74 ? 17.314 -1.517 -15.649 1.00 91.44 74 SER A CA 1
ATOM 581 C C . SER A 1 74 ? 16.114 -1.308 -16.560 1.00 91.44 74 SER A C 1
ATOM 583 O O . SER A 1 74 ? 16.280 -1.001 -17.733 1.00 91.44 74 SER A O 1
ATOM 585 N N . VAL A 1 75 ? 14.906 -1.473 -16.035 1.00 93.25 75 VAL A N 1
ATOM 586 C CA . VAL A 1 75 ? 13.659 -1.299 -16.784 1.00 93.25 75 VAL A CA 1
ATOM 587 C C . VAL A 1 75 ? 12.990 -0.012 -16.321 1.00 93.25 75 VAL A C 1
ATOM 589 O O . VAL A 1 75 ? 12.696 0.117 -15.136 1.00 93.25 75 VAL A O 1
ATOM 592 N N . LEU A 1 76 ? 12.738 0.929 -17.229 1.00 93.62 76 LEU A N 1
ATOM 593 C CA . LEU A 1 76 ? 12.098 2.211 -16.943 1.00 93.62 76 LEU A CA 1
ATOM 594 C C . LEU A 1 76 ? 10.724 2.288 -17.615 1.00 93.62 76 LEU A C 1
ATOM 596 O O . LEU A 1 76 ? 10.608 2.247 -18.840 1.00 93.62 76 LEU A O 1
ATOM 600 N N . LEU A 1 77 ? 9.677 2.418 -16.803 1.00 94.94 77 LEU A N 1
ATOM 601 C CA . LEU A 1 77 ? 8.286 2.457 -17.261 1.00 94.94 77 LEU A CA 1
ATOM 602 C C . LEU A 1 77 ? 7.579 3.715 -16.760 1.00 94.94 77 LEU A C 1
ATOM 604 O O . LEU A 1 77 ? 8.018 4.364 -15.809 1.00 94.94 77 LEU A O 1
ATOM 608 N N . LEU A 1 78 ? 6.444 4.024 -17.381 1.00 94.12 78 LEU A N 1
ATOM 609 C CA . LEU A 1 78 ? 5.570 5.129 -17.008 1.00 94.12 78 LEU A CA 1
ATOM 610 C C . LEU A 1 78 ? 4.185 4.601 -16.622 1.00 94.12 78 LEU A C 1
ATOM 612 O O . LEU A 1 78 ? 3.563 3.857 -17.374 1.00 94.12 78 LEU A O 1
ATOM 616 N N . LEU A 1 79 ? 3.678 5.046 -15.475 1.00 94.75 79 LEU A N 1
ATOM 617 C CA . LEU A 1 79 ? 2.322 4.789 -15.005 1.00 94.75 79 LEU A CA 1
ATOM 618 C C . LEU A 1 79 ? 1.607 6.115 -14.715 1.00 94.75 79 LEU A C 1
ATOM 620 O O . LEU A 1 79 ? 1.861 6.791 -13.713 1.00 94.75 79 LEU A O 1
ATOM 624 N N . THR A 1 80 ? 0.670 6.472 -15.588 1.00 92.06 80 THR A N 1
ATOM 625 C CA . THR A 1 80 ? -0.066 7.743 -15.524 1.00 92.06 80 THR A CA 1
ATOM 626 C C . THR A 1 80 ? -1.368 7.660 -14.729 1.00 92.06 80 THR A C 1
ATOM 628 O O . THR A 1 80 ? -1.781 8.656 -14.135 1.00 92.06 80 THR A O 1
ATOM 631 N N . HIS A 1 81 ? -2.012 6.489 -14.688 1.00 91.31 81 HIS A N 1
ATOM 632 C CA . HIS A 1 81 ? -3.348 6.316 -14.112 1.00 91.31 81 HIS A CA 1
ATOM 633 C C . HIS A 1 81 ? -3.395 5.191 -13.079 1.00 91.31 81 HIS A C 1
ATOM 635 O O . HIS A 1 81 ? -2.872 4.101 -13.302 1.00 91.31 81 HIS A O 1
ATOM 641 N N . ALA A 1 82 ? -4.116 5.422 -11.979 1.00 89.00 82 ALA A N 1
ATOM 642 C CA . ALA A 1 82 ? -4.272 4.441 -10.903 1.00 89.00 82 ALA A CA 1
ATOM 643 C C . ALA A 1 82 ? -4.942 3.134 -11.360 1.00 89.00 82 ALA A C 1
ATOM 645 O O . ALA A 1 82 ? -4.608 2.072 -10.842 1.00 89.00 82 ALA A O 1
ATOM 646 N N . ALA A 1 83 ? -5.836 3.194 -12.355 1.00 90.50 83 ALA A N 1
ATOM 647 C CA . ALA A 1 83 ? -6.486 2.012 -12.927 1.00 90.50 83 ALA A CA 1
ATOM 648 C C . ALA A 1 83 ? -5.493 1.046 -13.602 1.00 90.50 83 ALA A C 1
ATOM 650 O O . ALA A 1 83 ? -5.724 -0.158 -13.617 1.00 90.50 83 ALA A O 1
ATOM 651 N N . GLY A 1 84 ? -4.370 1.560 -14.118 1.00 91.31 84 GLY A N 1
ATOM 652 C CA . GLY A 1 84 ? -3.319 0.742 -14.725 1.00 91.31 84 GLY A CA 1
ATOM 653 C C . GLY A 1 84 ? -2.374 0.090 -13.713 1.00 91.31 84 GLY A C 1
ATOM 654 O O . GLY A 1 84 ? -1.559 -0.738 -14.104 1.00 91.31 84 GLY A O 1
ATOM 655 N N . ALA A 1 85 ? -2.467 0.435 -12.424 1.00 93.81 85 ALA A N 1
ATOM 656 C CA . ALA A 1 85 ? -1.509 -0.024 -11.423 1.00 93.81 85 ALA A CA 1
ATOM 657 C C . ALA A 1 85 ? -1.620 -1.526 -11.129 1.00 93.81 85 ALA A C 1
ATOM 659 O O . ALA A 1 85 ? -0.594 -2.192 -11.071 1.00 93.81 85 ALA A O 1
ATOM 660 N N . GLU A 1 86 ? -2.834 -2.066 -10.954 1.00 94.69 86 GLU A N 1
ATOM 661 C CA . GLU A 1 86 ? -3.016 -3.503 -10.682 1.00 94.69 86 GLU A CA 1
ATOM 662 C C . GLU A 1 86 ? -2.604 -4.384 -11.882 1.00 94.69 86 GLU A C 1
ATOM 664 O O . GLU A 1 86 ? -1.823 -5.313 -11.668 1.00 94.69 86 GLU A O 1
ATOM 669 N N . PRO A 1 87 ? -3.024 -4.097 -13.137 1.00 94.88 87 PRO A N 1
ATOM 670 C CA . PRO A 1 87 ? -2.557 -4.851 -14.302 1.00 94.88 87 PRO A CA 1
ATOM 671 C C . PRO A 1 87 ? -1.038 -4.796 -14.476 1.00 94.88 87 PRO A C 1
ATOM 673 O O . PRO A 1 87 ? -0.407 -5.828 -14.697 1.00 94.88 87 PRO A O 1
ATOM 676 N N . LEU A 1 88 ? -0.440 -3.607 -14.319 1.00 95.00 88 LEU A N 1
ATOM 677 C CA . LEU A 1 88 ? 1.009 -3.452 -14.395 1.00 95.00 88 LEU A CA 1
ATOM 678 C C . LEU A 1 88 ? 1.699 -4.245 -13.282 1.00 95.00 88 LEU A C 1
ATOM 680 O O . LEU A 1 88 ? 2.658 -4.954 -13.551 1.00 95.00 88 LEU A O 1
ATOM 684 N N . ALA A 1 89 ? 1.202 -4.189 -12.045 1.00 95.00 89 ALA A N 1
ATOM 685 C CA . ALA A 1 89 ? 1.763 -4.949 -10.932 1.00 95.00 89 ALA A CA 1
ATOM 686 C C . ALA A 1 89 ? 1.768 -6.463 -11.205 1.00 95.00 89 ALA A C 1
ATOM 688 O O . ALA A 1 89 ? 2.781 -7.117 -10.960 1.00 95.00 89 ALA A O 1
ATOM 689 N N . ALA A 1 90 ? 0.690 -7.005 -11.783 1.00 94.88 90 ALA A N 1
ATOM 690 C CA . ALA A 1 90 ? 0.627 -8.411 -12.184 1.00 94.88 90 ALA A CA 1
ATOM 691 C C . ALA A 1 90 ? 1.698 -8.757 -13.234 1.00 94.88 90 ALA A C 1
ATOM 693 O O . ALA A 1 90 ? 2.392 -9.770 -13.120 1.00 94.88 90 ALA A O 1
ATOM 694 N N . GLN A 1 91 ? 1.870 -7.890 -14.235 1.00 94.19 91 GLN A N 1
ATOM 695 C CA . GLN A 1 91 ? 2.882 -8.051 -15.279 1.00 94.19 91 GLN A CA 1
ATOM 696 C C . GLN A 1 91 ? 4.311 -7.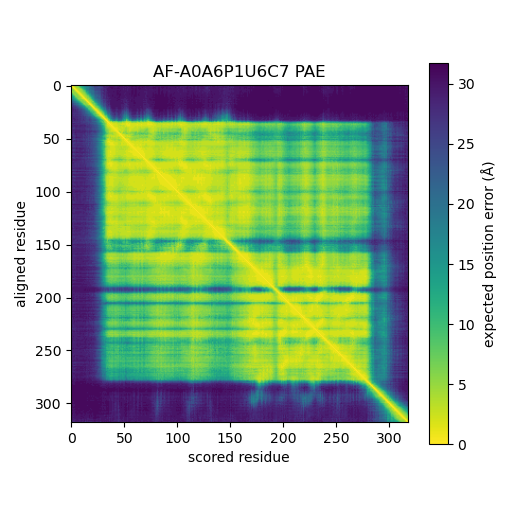959 -14.723 1.00 94.19 91 GLN A C 1
ATOM 698 O O . GLN A 1 91 ? 5.162 -8.779 -15.071 1.00 94.19 91 GLN A O 1
ATOM 703 N N . LEU A 1 92 ? 4.572 -7.002 -13.827 1.00 93.75 92 LEU A N 1
ATOM 704 C CA . LEU A 1 92 ? 5.859 -6.836 -13.150 1.00 93.75 92 LEU A CA 1
ATOM 705 C C . LEU A 1 92 ? 6.200 -8.047 -12.288 1.00 93.75 92 LEU A C 1
ATOM 707 O O . LEU A 1 92 ? 7.322 -8.542 -12.361 1.00 93.75 92 LEU A O 1
ATOM 711 N N . HIS A 1 93 ? 5.226 -8.554 -11.531 1.00 93.75 93 HIS A N 1
ATOM 712 C CA . HIS A 1 93 ? 5.388 -9.745 -10.710 1.00 93.75 93 HIS A CA 1
ATOM 713 C C . HIS A 1 93 ? 5.790 -10.956 -11.564 1.00 93.75 93 HIS A C 1
ATOM 715 O O . HIS A 1 93 ? 6.779 -11.627 -11.273 1.00 93.75 93 HIS A O 1
ATOM 721 N N . ALA A 1 94 ? 5.080 -11.198 -12.672 1.00 92.81 94 ALA A N 1
ATOM 722 C CA . ALA A 1 94 ? 5.400 -12.284 -13.598 1.00 92.81 94 ALA A CA 1
ATOM 723 C C . ALA A 1 94 ? 6.787 -12.117 -14.245 1.00 92.81 94 ALA A C 1
ATOM 725 O O . ALA A 1 94 ? 7.544 -13.086 -14.358 1.00 92.81 94 ALA A O 1
ATOM 726 N N . LEU A 1 95 ? 7.145 -10.895 -14.651 1.00 92.62 95 LEU A N 1
ATOM 727 C CA . LEU A 1 95 ? 8.452 -10.594 -15.232 1.00 92.62 95 LEU A CA 1
ATOM 728 C C . LEU A 1 95 ? 9.581 -10.817 -14.218 1.00 92.62 95 LEU A C 1
ATOM 730 O O . LEU A 1 95 ? 10.567 -11.483 -14.528 1.00 92.62 95 LEU A O 1
ATOM 734 N N . GLN A 1 96 ? 9.428 -10.315 -12.994 1.00 91.00 96 GLN A N 1
ATOM 735 C CA . GLN A 1 96 ? 10.413 -10.501 -11.934 1.00 91.00 96 GLN A CA 1
ATOM 736 C C . GLN A 1 96 ? 10.562 -11.968 -11.536 1.00 91.00 96 GLN A C 1
ATOM 738 O O . GLN A 1 96 ? 11.685 -12.416 -11.311 1.00 91.00 96 GLN A O 1
ATOM 743 N N . TYR A 1 97 ? 9.471 -12.736 -11.512 1.00 90.75 97 TYR A N 1
ATOM 744 C CA . TYR A 1 97 ? 9.528 -14.174 -11.260 1.00 90.75 97 TYR A CA 1
ATOM 745 C C . TYR A 1 97 ? 10.339 -14.897 -12.349 1.00 90.75 97 TYR A C 1
ATOM 747 O O . TYR A 1 97 ? 11.283 -15.629 -12.044 1.00 90.75 97 TYR A O 1
ATOM 755 N N . ARG A 1 98 ? 10.066 -14.609 -13.633 1.00 90.75 98 ARG A N 1
ATOM 756 C CA . ARG A 1 98 ? 10.828 -15.150 -14.779 1.00 90.75 98 ARG A CA 1
ATOM 757 C C . ARG A 1 98 ? 12.311 -14.776 -14.723 1.00 90.75 98 ARG A C 1
ATOM 759 O O . ARG A 1 98 ? 13.168 -15.612 -15.003 1.00 90.75 98 ARG A O 1
ATOM 766 N N . CYS A 1 99 ? 12.616 -13.546 -14.317 1.00 89.56 99 CYS A N 1
ATOM 767 C CA . CYS A 1 99 ? 13.981 -13.032 -14.211 1.00 89.56 99 CYS A CA 1
ATOM 768 C C . CYS A 1 99 ? 14.636 -13.269 -12.837 1.00 89.56 99 CYS A C 1
ATOM 770 O O . CYS A 1 99 ? 15.734 -12.762 -12.589 1.00 89.56 99 CYS A O 1
ATOM 772 N N . LYS A 1 100 ? 13.996 -14.041 -11.944 1.00 88.06 100 LYS A N 1
ATOM 773 C CA . LYS A 1 100 ? 14.478 -14.378 -10.590 1.00 88.06 100 LYS A CA 1
ATOM 774 C C . LYS A 1 100 ? 14.873 -13.152 -9.751 1.00 88.06 100 LYS A C 1
ATOM 776 O O . LYS A 1 100 ? 15.898 -13.173 -9.069 1.00 88.06 100 LYS A O 1
ATOM 781 N N . GLY A 1 101 ? 14.109 -12.065 -9.857 1.00 85.50 101 GLY A N 1
ATOM 782 C CA . GLY A 1 101 ? 14.314 -10.838 -9.082 1.00 85.50 101 GLY A CA 1
ATOM 783 C C . GLY A 1 101 ? 15.542 -10.010 -9.474 1.00 85.50 101 GLY A C 1
ATOM 784 O O . GLY A 1 101 ? 15.922 -9.108 -8.729 1.00 85.50 101 GLY A O 1
ATOM 785 N N . ARG A 1 102 ? 16.196 -10.317 -10.604 1.00 88.81 102 ARG A N 1
ATOM 786 C CA . ARG A 1 102 ? 17.452 -9.671 -11.038 1.00 88.81 102 ARG A CA 1
ATOM 787 C C . ARG A 1 102 ? 17.252 -8.393 -11.842 1.00 88.81 102 ARG A C 1
ATOM 789 O O . ARG A 1 102 ? 18.236 -7.758 -12.210 1.00 88.81 102 ARG A O 1
ATOM 796 N N . LEU A 1 103 ? 16.012 -8.049 -12.181 1.00 90.38 103 LEU A N 1
ATOM 797 C CA . LEU A 1 103 ? 15.718 -6.821 -12.907 1.00 90.38 103 LEU A CA 1
ATOM 798 C C . LEU A 1 103 ? 15.539 -5.672 -11.935 1.00 90.38 103 LEU A C 1
ATOM 800 O O . LEU A 1 103 ? 14.870 -5.797 -10.906 1.00 90.38 103 LEU A O 1
ATOM 804 N N . LYS A 1 104 ? 16.087 -4.523 -12.308 1.00 91.88 104 LYS A N 1
ATOM 805 C CA . LYS A 1 104 ? 15.892 -3.289 -11.566 1.00 91.88 104 LYS A CA 1
ATOM 806 C C . LYS A 1 104 ? 14.800 -2.471 -12.229 1.00 91.88 104 LYS A C 1
ATOM 808 O O . LYS A 1 104 ? 15.024 -1.843 -13.257 1.00 91.88 104 LYS A O 1
ATOM 813 N N . ILE A 1 105 ? 13.610 -2.496 -11.646 1.00 92.69 105 ILE A N 1
ATOM 814 C CA . ILE A 1 105 ? 12.427 -1.884 -12.250 1.00 92.69 105 ILE A CA 1
ATOM 815 C C . ILE A 1 105 ? 12.185 -0.511 -11.633 1.00 92.69 105 ILE A C 1
ATOM 817 O O . ILE A 1 105 ? 12.003 -0.386 -10.427 1.00 92.69 105 ILE A O 1
ATOM 821 N N . ILE A 1 106 ? 12.160 0.520 -12.462 1.00 93.31 106 ILE A N 1
ATOM 822 C CA . ILE A 1 106 ? 11.932 1.906 -12.075 1.00 93.31 106 ILE A CA 1
ATOM 823 C C . ILE A 1 106 ? 10.643 2.376 -12.734 1.00 93.31 106 ILE A C 1
ATOM 825 O O . ILE A 1 106 ? 10.469 2.256 -13.946 1.00 93.31 106 ILE A O 1
ATOM 829 N N . LEU A 1 107 ? 9.736 2.927 -11.934 1.00 95.19 107 LEU A N 1
ATOM 830 C CA . LEU A 1 107 ? 8.452 3.425 -12.412 1.00 95.19 107 LEU A CA 1
ATOM 831 C C . LEU A 1 107 ? 8.375 4.933 -12.222 1.00 95.19 107 LEU A C 1
ATOM 833 O O . LEU A 1 107 ? 8.490 5.430 -11.103 1.00 95.19 107 LEU A O 1
ATOM 837 N N . ARG A 1 108 ? 8.105 5.659 -13.303 1.00 94.62 108 ARG A N 1
ATOM 838 C CA . ARG A 1 108 ? 7.640 7.045 -13.249 1.00 94.62 108 ARG A CA 1
ATOM 839 C C . ARG A 1 108 ? 6.144 7.016 -12.971 1.00 94.62 108 ARG A C 1
ATOM 841 O O . ARG A 1 108 ? 5.388 6.463 -13.762 1.00 94.62 108 ARG A O 1
ATOM 848 N N . ILE A 1 109 ? 5.711 7.580 -11.851 1.00 95.62 109 ILE A N 1
ATOM 849 C CA . ILE A 1 109 ? 4.321 7.506 -11.399 1.00 95.62 109 ILE A CA 1
ATOM 850 C C . ILE A 1 109 ? 3.690 8.890 -11.258 1.00 95.62 109 ILE A C 1
ATOM 852 O O . ILE A 1 109 ? 4.303 9.838 -10.757 1.00 95.62 109 ILE A O 1
ATOM 856 N N . SER A 1 110 ? 2.435 9.006 -11.686 1.00 93.94 110 SER A N 1
ATOM 857 C CA . SER A 1 110 ? 1.628 10.211 -11.481 1.00 93.94 110 SER A CA 1
ATOM 858 C C . SER A 1 110 ? 1.387 10.487 -9.989 1.00 93.94 110 SER A C 1
ATOM 860 O O . SER A 1 110 ? 1.316 9.574 -9.162 1.00 93.94 110 SER A O 1
ATOM 862 N N . ALA A 1 111 ? 1.178 11.757 -9.633 1.00 90.19 111 ALA A N 1
ATOM 863 C CA . ALA A 1 111 ? 0.770 12.155 -8.282 1.00 90.19 111 ALA A CA 1
ATOM 864 C C . ALA A 1 111 ? -0.592 11.560 -7.867 1.00 90.19 111 ALA A C 1
ATOM 866 O O . ALA A 1 111 ? -0.882 11.457 -6.680 1.00 90.19 111 ALA A O 1
ATOM 867 N N . THR A 1 112 ? -1.406 11.128 -8.835 1.00 89.81 112 THR A N 1
ATOM 868 C CA . THR A 1 112 ? -2.709 10.484 -8.599 1.00 89.81 112 THR A CA 1
ATOM 869 C C . THR A 1 112 ? -2.603 9.040 -8.100 1.00 89.81 112 THR A C 1
ATOM 871 O O . THR A 1 112 ? -3.593 8.482 -7.627 1.00 89.81 112 THR A O 1
ATOM 874 N N . ILE A 1 113 ? -1.422 8.417 -8.196 1.00 91.69 113 ILE A N 1
ATOM 875 C CA . ILE A 1 113 ? -1.196 7.050 -7.723 1.00 91.69 113 ILE A CA 1
ATOM 876 C C . ILE A 1 113 ? -1.186 7.045 -6.192 1.00 91.69 113 ILE A C 1
ATOM 878 O O . ILE A 1 113 ? -0.283 7.606 -5.560 1.00 91.69 113 ILE A O 1
ATOM 882 N N . GLY A 1 114 ? -2.200 6.398 -5.615 1.00 88.19 114 GLY A N 1
ATOM 883 C CA . GLY A 1 114 ? -2.385 6.273 -4.175 1.00 88.19 114 GLY A CA 1
ATOM 884 C C . GLY A 1 114 ? -1.385 5.329 -3.507 1.00 88.19 114 GLY A C 1
ATOM 885 O O . GLY A 1 114 ? -0.655 4.580 -4.156 1.00 88.19 114 GLY A O 1
ATOM 886 N N . GLU A 1 115 ? -1.373 5.359 -2.176 1.00 85.88 115 GLU A N 1
ATOM 887 C CA . GLU A 1 115 ? -0.414 4.605 -1.359 1.00 85.88 115 GLU A CA 1
ATOM 888 C C . GLU A 1 115 ? -0.532 3.088 -1.548 1.00 85.88 115 GLU A C 1
ATOM 890 O O . GLU A 1 115 ? 0.473 2.395 -1.666 1.00 85.88 115 GLU A O 1
ATOM 895 N N . PHE A 1 116 ? -1.763 2.575 -1.652 1.00 87.44 116 PHE A N 1
ATOM 896 C CA . PHE A 1 116 ? -2.001 1.154 -1.908 1.00 87.44 116 PHE A CA 1
ATOM 897 C C . PHE A 1 116 ? -1.346 0.705 -3.220 1.00 87.44 116 PHE A C 1
ATOM 899 O O . PHE A 1 116 ? -0.632 -0.293 -3.238 1.00 87.44 116 PHE A O 1
ATOM 906 N N . GLN A 1 117 ? -1.539 1.463 -4.304 1.00 92.44 117 GLN A N 1
ATOM 907 C CA . GLN A 1 117 ? -0.937 1.154 -5.599 1.00 92.44 117 GLN A CA 1
ATOM 908 C C . GLN A 1 117 ? 0.592 1.233 -5.542 1.00 92.44 117 GLN A C 1
ATOM 910 O O . GLN A 1 117 ? 1.260 0.351 -6.071 1.00 92.44 117 GLN A O 1
ATOM 915 N N . ARG A 1 118 ? 1.156 2.253 -4.879 1.00 92.50 118 ARG A N 1
ATOM 916 C CA . ARG A 1 118 ? 2.613 2.381 -4.685 1.00 92.50 118 ARG A CA 1
ATOM 917 C C . ARG A 1 118 ? 3.177 1.151 -3.985 1.00 92.50 118 ARG A C 1
ATOM 919 O O . ARG A 1 118 ? 4.113 0.540 -4.487 1.00 92.50 118 ARG A O 1
ATOM 926 N N . ARG A 1 119 ? 2.562 0.752 -2.872 1.00 89.12 119 ARG A N 1
ATOM 927 C CA . ARG A 1 119 ? 2.973 -0.430 -2.116 1.00 89.12 119 ARG A CA 1
ATOM 928 C C . ARG A 1 119 ? 2.839 -1.708 -2.935 1.00 89.12 119 ARG A C 1
ATOM 930 O O . ARG A 1 119 ? 3.771 -2.501 -2.940 1.00 89.12 119 ARG A O 1
ATOM 937 N N . LEU A 1 120 ? 1.731 -1.884 -3.655 1.00 92.00 120 LEU A N 1
ATOM 938 C CA . LEU A 1 120 ? 1.527 -3.027 -4.543 1.00 92.00 120 LEU A CA 1
ATOM 939 C C . LEU A 1 120 ? 2.651 -3.139 -5.581 1.00 92.00 120 LEU A C 1
ATOM 941 O O . LEU A 1 120 ? 3.233 -4.209 -5.730 1.00 92.00 120 LEU A O 1
ATOM 945 N N . LEU A 1 121 ? 2.992 -2.036 -6.255 1.00 93.88 121 LEU A N 1
ATOM 946 C CA . LEU A 1 121 ? 4.067 -2.005 -7.250 1.00 93.88 121 LEU A CA 1
ATOM 947 C C . LEU A 1 121 ? 5.424 -2.350 -6.624 1.00 93.88 121 LEU A C 1
ATOM 949 O O . LEU A 1 121 ? 6.156 -3.171 -7.176 1.00 93.88 121 LEU A O 1
ATOM 953 N N . SER A 1 122 ? 5.738 -1.782 -5.457 1.00 91.38 122 SER A N 1
ATOM 954 C CA . SER A 1 122 ? 6.969 -2.099 -4.723 1.00 91.38 122 SER A CA 1
ATOM 955 C C . SER A 1 122 ? 7.028 -3.572 -4.309 1.00 91.38 122 SER A C 1
ATOM 957 O O . SER A 1 122 ? 8.043 -4.229 -4.525 1.00 91.38 122 SER A O 1
ATOM 959 N N . SER A 1 123 ? 5.933 -4.131 -3.785 1.00 89.56 123 SER A N 1
ATOM 960 C CA . SER A 1 123 ? 5.841 -5.551 -3.418 1.00 89.56 123 SER A CA 1
ATOM 961 C C . SER A 1 123 ? 5.928 -6.492 -4.624 1.00 89.56 123 SER A C 1
ATOM 963 O O . SER A 1 123 ? 6.403 -7.611 -4.476 1.00 89.56 123 SER A O 1
ATOM 965 N N . CYS A 1 124 ? 5.534 -6.037 -5.818 1.00 91.06 124 CYS A N 1
ATOM 966 C CA . CYS A 1 124 ? 5.693 -6.784 -7.072 1.00 91.06 124 CYS A CA 1
ATOM 967 C C . CYS A 1 124 ? 7.088 -6.628 -7.706 1.00 91.06 124 CYS A C 1
ATOM 969 O O . CYS A 1 124 ? 7.326 -7.138 -8.800 1.00 91.06 124 CYS A O 1
ATOM 971 N N . GLY A 1 125 ? 8.016 -5.935 -7.036 1.00 88.56 125 GLY A N 1
ATOM 972 C CA . GLY A 1 125 ? 9.416 -5.833 -7.443 1.00 88.56 125 GLY A CA 1
ATOM 973 C C . GLY A 1 125 ? 9.799 -4.542 -8.169 1.00 88.56 125 GLY A C 1
ATOM 974 O O . GLY A 1 125 ? 10.838 -4.516 -8.836 1.00 88.56 125 GLY A O 1
ATOM 975 N N . ALA A 1 126 ? 9.005 -3.470 -8.050 1.00 92.50 126 ALA A N 1
ATOM 976 C CA . ALA A 1 126 ? 9.464 -2.129 -8.405 1.00 92.50 126 ALA A CA 1
ATOM 977 C C . ALA A 1 126 ? 10.536 -1.662 -7.405 1.00 92.50 126 ALA A C 1
ATOM 979 O O . ALA A 1 126 ? 10.285 -1.536 -6.209 1.00 92.50 126 ALA A O 1
ATOM 980 N N . ALA A 1 127 ? 11.737 -1.399 -7.913 1.00 90.38 127 ALA A N 1
ATOM 981 C CA . ALA A 1 127 ? 12.887 -0.940 -7.146 1.00 90.38 127 ALA A CA 1
ATOM 982 C C . ALA A 1 127 ? 12.739 0.511 -6.689 1.00 90.38 127 ALA A C 1
ATOM 984 O O . ALA A 1 127 ? 13.102 0.861 -5.568 1.00 90.38 127 ALA A O 1
ATOM 985 N N . LEU A 1 128 ? 12.235 1.362 -7.584 1.00 91.44 128 LEU A N 1
ATOM 986 C CA . LEU A 1 128 ? 12.152 2.795 -7.354 1.00 91.44 128 LEU A CA 1
ATOM 987 C C . LEU A 1 128 ? 10.900 3.373 -8.004 1.00 91.44 128 LEU A C 1
ATOM 989 O O . LEU A 1 128 ? 10.613 3.120 -9.175 1.00 91.44 128 LEU A O 1
ATOM 993 N N . LEU A 1 129 ? 10.177 4.181 -7.236 1.00 94.62 129 LEU A N 1
ATOM 994 C CA . LEU A 1 129 ? 9.017 4.932 -7.696 1.00 94.62 129 LEU A CA 1
ATOM 995 C C . LEU A 1 129 ? 9.399 6.410 -7.767 1.00 94.62 129 LEU A C 1
ATOM 997 O O . LEU A 1 129 ? 9.621 7.051 -6.741 1.00 94.62 129 LEU A O 1
ATOM 1001 N N . LEU A 1 130 ? 9.487 6.943 -8.979 1.00 94.50 130 LEU A N 1
ATOM 1002 C CA . LEU A 1 130 ? 9.880 8.320 -9.253 1.00 94.50 130 LEU A CA 1
ATOM 1003 C C . LEU A 1 130 ? 8.653 9.167 -9.597 1.00 94.50 130 LEU A C 1
ATOM 1005 O O . LEU A 1 130 ? 7.751 8.676 -10.278 1.00 94.50 130 LEU A O 1
ATOM 1009 N N . PRO A 1 131 ? 8.594 10.446 -9.189 1.00 93.88 131 PRO A N 1
ATOM 1010 C CA . PRO A 1 131 ? 7.561 11.350 -9.675 1.00 93.88 131 PRO A CA 1
ATOM 1011 C C . PRO A 1 131 ? 7.602 11.438 -11.202 1.00 93.88 131 PRO A C 1
ATOM 1013 O O . PRO A 1 131 ? 8.671 11.594 -11.788 1.00 93.88 131 PRO A O 1
ATOM 1016 N N . GLN A 1 132 ? 6.442 11.405 -11.857 1.00 92.12 132 GLN A N 1
ATOM 1017 C CA . GLN A 1 132 ? 6.364 11.576 -13.310 1.00 92.12 132 GLN A CA 1
ATOM 1018 C C . GLN A 1 132 ? 7.001 12.897 -13.774 1.00 92.12 132 GLN A C 1
ATOM 1020 O O . GLN A 1 132 ? 7.621 12.931 -14.830 1.00 92.12 132 GLN A O 1
ATOM 1025 N N . ALA A 1 133 ? 6.908 13.958 -12.969 1.00 90.44 133 ALA A N 1
ATOM 1026 C CA . ALA A 1 133 ? 7.497 15.264 -13.267 1.00 90.44 133 ALA A CA 1
ATOM 1027 C C . ALA A 1 133 ? 9.039 15.295 -13.209 1.00 90.44 133 ALA A C 1
ATOM 1029 O O . ALA A 1 133 ? 9.628 16.321 -13.538 1.00 90.44 133 ALA A O 1
ATOM 1030 N N . LEU A 1 134 ? 9.696 14.212 -12.775 1.00 92.50 134 LEU A N 1
ATOM 1031 C CA . LEU A 1 134 ? 11.152 14.156 -12.694 1.00 92.50 134 LEU A CA 1
ATOM 1032 C C . LEU A 1 134 ? 11.770 14.136 -14.112 1.00 92.50 134 LEU A C 1
ATOM 1034 O O . LEU A 1 134 ? 11.434 13.235 -14.888 1.00 92.50 134 LEU A O 1
ATOM 1038 N N . PRO A 1 135 ? 12.657 15.089 -14.465 1.00 88.88 135 PRO A N 1
ATOM 1039 C CA . PRO A 1 135 ? 13.276 15.154 -15.789 1.00 88.88 135 PRO A CA 1
ATOM 1040 C C . PRO A 1 135 ? 14.180 13.956 -16.094 1.00 88.88 135 PRO A C 1
ATOM 1042 O O . PRO A 1 135 ? 14.905 13.479 -15.220 1.00 88.88 135 PRO A O 1
ATOM 1045 N N . LEU A 1 136 ? 14.220 13.533 -17.362 1.00 86.44 136 LEU A N 1
ATOM 1046 C CA . LEU A 1 136 ? 15.047 12.408 -17.817 1.00 86.44 136 LEU A CA 1
ATOM 1047 C C . LEU A 1 136 ? 16.542 12.537 -17.448 1.00 86.44 136 LEU A C 1
ATOM 1049 O O . LEU A 1 136 ? 17.087 11.545 -16.972 1.00 86.44 136 LEU A O 1
ATOM 1053 N N . PRO A 1 137 ? 17.205 13.711 -17.553 1.00 86.50 137 PRO A N 1
ATOM 1054 C CA . PRO A 1 137 ? 18.603 13.848 -17.130 1.00 86.50 137 PRO A CA 1
ATOM 1055 C C . PRO A 1 137 ? 18.837 13.480 -15.658 1.00 86.50 137 PRO A C 1
ATOM 1057 O O . PRO A 1 137 ? 19.782 12.763 -15.348 1.00 86.50 137 PRO A O 1
ATOM 1060 N N . GLN A 1 138 ? 17.926 13.875 -14.761 1.00 89.00 138 GLN A N 1
ATOM 1061 C CA . GLN A 1 138 ? 18.015 13.528 -13.337 1.00 89.00 138 GLN A CA 1
ATOM 1062 C C . GLN A 1 138 ? 17.800 12.025 -13.115 1.00 89.00 138 GLN A C 1
ATOM 1064 O O . GLN A 1 138 ? 18.432 11.417 -12.255 1.00 89.00 138 GLN A O 1
ATOM 1069 N N . ILE A 1 139 ? 16.936 11.391 -13.914 1.00 88.94 139 ILE A N 1
ATOM 1070 C CA . ILE A 1 139 ? 16.759 9.933 -13.891 1.00 88.94 139 ILE A CA 1
ATOM 1071 C C . ILE A 1 139 ? 18.042 9.228 -14.347 1.00 88.94 139 ILE A C 1
ATOM 1073 O O . ILE A 1 139 ? 18.436 8.236 -13.734 1.00 88.94 139 ILE A O 1
ATOM 1077 N N . CYS A 1 140 ? 18.713 9.738 -15.382 1.00 86.19 140 CYS A N 1
ATOM 1078 C CA . CYS A 1 140 ? 19.991 9.206 -15.854 1.00 86.19 140 CYS A CA 1
ATOM 1079 C C . CYS A 1 140 ? 21.079 9.294 -14.775 1.00 86.19 140 CYS A C 1
ATOM 1081 O O . CYS A 1 140 ? 21.798 8.319 -14.565 1.00 86.19 140 CYS A O 1
ATOM 1083 N N . GLU A 1 141 ? 21.165 10.412 -14.050 1.00 86.75 141 GLU A N 1
ATOM 1084 C CA . GLU A 1 141 ? 22.079 10.565 -12.909 1.00 86.75 141 GLU A CA 1
ATOM 1085 C C . GLU A 1 141 ? 21.779 9.541 -11.803 1.00 86.75 141 GLU A C 1
ATOM 1087 O O . GLU A 1 141 ? 22.678 8.836 -11.339 1.00 86.75 141 GLU 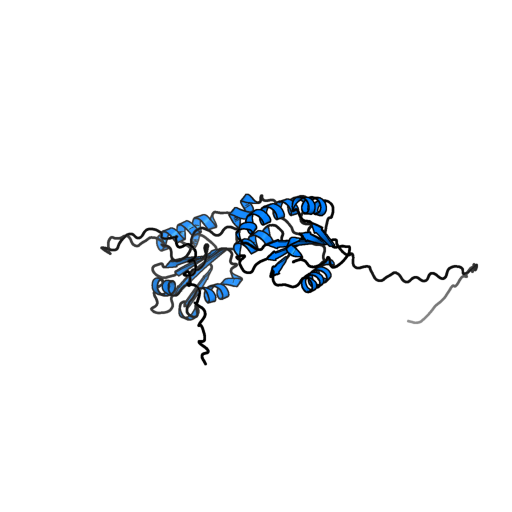A O 1
ATOM 1092 N N . LEU A 1 142 ? 20.503 9.384 -11.429 1.00 86.44 142 LEU A N 1
ATOM 1093 C CA . LEU A 1 142 ? 20.074 8.389 -10.441 1.00 86.44 142 LEU A CA 1
ATOM 1094 C C . LEU A 1 142 ? 20.427 6.965 -10.877 1.00 86.44 142 LEU A C 1
ATOM 1096 O O . LEU A 1 142 ? 20.924 6.174 -10.071 1.00 86.44 142 LEU A O 1
ATOM 1100 N N . LEU A 1 143 ? 20.193 6.634 -12.147 1.00 83.88 143 LEU A N 1
ATOM 1101 C CA . LEU A 1 143 ? 20.550 5.346 -12.731 1.00 83.88 143 LEU A CA 1
ATOM 1102 C C . LEU A 1 143 ? 22.059 5.112 -12.676 1.00 83.88 143 LEU A C 1
ATOM 1104 O O . LEU A 1 143 ? 22.477 4.054 -12.206 1.00 83.88 143 LEU A O 1
ATOM 1108 N N . ALA A 1 144 ? 22.872 6.093 -13.069 1.00 79.38 144 ALA A N 1
ATOM 1109 C CA . ALA A 1 144 ? 24.328 5.988 -13.062 1.00 79.38 144 ALA A CA 1
ATOM 1110 C C . ALA A 1 144 ? 24.878 5.675 -11.660 1.00 79.38 144 ALA A C 1
ATOM 1112 O O . ALA A 1 144 ? 25.662 4.739 -11.501 1.00 79.38 144 ALA A O 1
ATOM 1113 N N . VAL A 1 145 ? 24.395 6.373 -10.625 1.00 77.94 145 VAL A N 1
ATOM 1114 C CA . VAL A 1 145 ? 24.812 6.142 -9.227 1.00 77.94 145 VAL A CA 1
ATOM 1115 C C . VAL A 1 145 ? 24.428 4.744 -8.743 1.00 77.94 145 VAL A C 1
ATOM 1117 O O . VAL A 1 145 ? 25.172 4.076 -8.029 1.00 77.94 145 VAL A O 1
ATOM 1120 N N . THR A 1 146 ? 23.254 4.271 -9.144 1.00 70.56 146 THR A N 1
ATOM 1121 C CA . THR A 1 146 ? 22.676 3.028 -8.628 1.00 70.56 146 THR A CA 1
ATOM 1122 C C . THR A 1 146 ? 23.035 1.795 -9.469 1.00 70.56 146 THR A C 1
ATOM 1124 O O . THR A 1 146 ? 22.572 0.696 -9.168 1.00 70.56 146 THR A O 1
ATOM 1127 N N . THR A 1 147 ? 23.843 1.958 -10.522 1.00 62.28 147 THR A N 1
ATOM 1128 C CA . THR A 1 147 ? 24.333 0.880 -11.404 1.00 62.28 147 THR A CA 1
ATOM 1129 C C . THR A 1 147 ? 25.490 0.086 -10.776 1.00 62.28 147 THR A C 1
ATOM 1131 O O . THR A 1 147 ? 25.763 -1.042 -11.175 1.00 62.28 147 THR A O 1
ATOM 1134 N N . ALA A 1 148 ? 26.135 0.623 -9.734 1.00 58.03 148 ALA A N 1
ATOM 1135 C CA . ALA A 1 148 ? 27.197 -0.067 -8.995 1.00 58.03 148 ALA A CA 1
ATOM 1136 C C . ALA A 1 148 ? 26.686 -1.166 -8.037 1.00 58.03 148 ALA A C 1
ATOM 1138 O O . ALA A 1 148 ? 27.485 -1.923 -7.489 1.00 58.03 148 ALA A O 1
ATOM 1139 N N . GLN A 1 149 ? 25.371 -1.260 -7.814 1.00 64.38 149 GLN A N 1
ATOM 1140 C CA . GLN A 1 149 ? 24.767 -2.226 -6.896 1.00 64.38 149 GLN A CA 1
ATOM 1141 C C . GLN A 1 149 ? 24.127 -3.375 -7.675 1.00 64.38 149 GLN A C 1
ATOM 1143 O O . GLN A 1 149 ? 23.261 -3.158 -8.523 1.00 64.38 149 GLN A O 1
ATOM 1148 N N . THR A 1 150 ? 24.514 -4.614 -7.363 1.00 66.19 150 THR A N 1
ATOM 1149 C CA . THR A 1 150 ? 23.815 -5.801 -7.866 1.00 66.19 150 THR A CA 1
ATOM 1150 C C . THR A 1 150 ? 22.406 -5.824 -7.289 1.00 66.19 150 THR A C 1
ATOM 1152 O O . THR A 1 150 ? 22.221 -6.053 -6.094 1.00 66.19 150 THR A O 1
ATOM 1155 N N . TRP A 1 151 ? 21.413 -5.557 -8.135 1.00 72.19 151 TRP A N 1
ATOM 1156 C CA . TRP A 1 151 ? 20.014 -5.567 -7.732 1.00 72.19 151 TRP A CA 1
ATOM 1157 C C . TRP A 1 151 ? 19.478 -6.998 -7.721 1.00 72.19 151 TRP A C 1
ATOM 1159 O O . TRP A 1 151 ? 19.442 -7.666 -8.758 1.00 72.19 151 TRP A O 1
ATOM 1169 N N . GLN A 1 152 ? 19.066 -7.464 -6.545 1.00 75.94 152 GLN A N 1
ATOM 1170 C CA . GLN A 1 152 ? 18.374 -8.734 -6.383 1.00 75.94 152 GLN A CA 1
ATOM 1171 C C . GLN A 1 152 ? 17.316 -8.581 -5.293 1.00 75.94 152 GLN A C 1
ATOM 1173 O O . GLN A 1 152 ? 17.640 -8.436 -4.116 1.00 75.94 152 GLN A O 1
ATOM 1178 N N . ILE A 1 153 ? 16.045 -8.586 -5.692 1.00 77.88 153 ILE A N 1
ATOM 1179 C CA . ILE A 1 153 ? 14.928 -8.604 -4.744 1.00 77.88 153 ILE A CA 1
ATOM 1180 C C . ILE A 1 153 ? 14.600 -10.062 -4.439 1.00 77.88 153 ILE A C 1
ATOM 1182 O O . ILE A 1 153 ? 14.493 -10.884 -5.350 1.00 77.88 153 ILE A O 1
ATOM 1186 N N . HIS A 1 154 ? 14.404 -10.377 -3.161 1.00 75.88 154 HIS A N 1
ATOM 1187 C CA . HIS A 1 154 ? 13.715 -11.603 -2.786 1.00 75.88 154 HIS A CA 1
ATOM 1188 C C . HIS A 1 154 ? 12.225 -11.413 -3.075 1.00 75.88 154 HIS A C 1
ATOM 1190 O O . HIS A 1 154 ? 11.542 -10.676 -2.362 1.00 75.88 154 HIS A O 1
ATOM 1196 N N . LEU A 1 155 ? 11.747 -12.009 -4.168 1.00 75.31 155 LEU A N 1
ATOM 1197 C CA . LEU A 1 155 ? 10.315 -12.068 -4.420 1.00 75.31 155 LEU A CA 1
ATOM 1198 C C . LEU A 1 155 ? 9.704 -13.115 -3.490 1.00 75.31 155 LEU A C 1
ATOM 1200 O O . LEU A 1 155 ? 10.296 -14.184 -3.338 1.00 75.31 155 LEU A O 1
ATOM 1204 N N . PRO A 1 156 ? 8.547 -12.827 -2.877 1.00 71.56 156 PRO A N 1
ATOM 1205 C CA . PRO A 1 156 ? 7.827 -13.849 -2.142 1.00 71.56 156 PRO A CA 1
ATOM 1206 C C . PRO A 1 156 ? 7.436 -14.982 -3.103 1.00 71.56 156 PRO A C 1
ATOM 1208 O O . PRO A 1 156 ? 7.032 -14.724 -4.234 1.00 71.56 156 PRO A O 1
ATOM 1211 N N . ASP A 1 157 ? 7.527 -16.231 -2.642 1.00 75.31 157 ASP A N 1
ATOM 1212 C CA . ASP A 1 157 ? 7.151 -17.423 -3.426 1.00 75.31 157 ASP A CA 1
ATOM 1213 C C . ASP A 1 157 ? 5.625 -17.554 -3.641 1.00 75.31 157 ASP A C 1
ATOM 1215 O O . ASP A 1 157 ? 5.145 -18.534 -4.210 1.00 75.31 157 ASP A O 1
ATOM 1219 N N . GLU A 1 158 ? 4.847 -16.582 -3.162 1.00 83.56 158 GLU A N 1
ATOM 1220 C CA . GLU A 1 158 ? 3.391 -16.552 -3.276 1.00 83.56 158 GLU A CA 1
ATOM 1221 C C . GLU A 1 158 ? 2.930 -16.060 -4.658 1.00 83.56 158 GLU A C 1
ATOM 1223 O O . GLU A 1 158 ? 3.642 -15.354 -5.375 1.00 83.56 158 GLU A O 1
ATOM 1228 N N . ASP A 1 159 ? 1.708 -16.421 -5.048 1.00 89.69 159 ASP A N 1
ATOM 1229 C CA . ASP A 1 159 ? 1.120 -15.944 -6.295 1.00 89.69 159 ASP A CA 1
ATOM 1230 C C . ASP A 1 159 ? 0.630 -14.487 -6.180 1.00 89.69 159 ASP A C 1
ATOM 1232 O O . ASP A 1 159 ? 0.356 -13.953 -5.100 1.00 89.69 159 ASP A O 1
ATOM 1236 N N . PHE A 1 160 ? 0.477 -13.822 -7.331 1.00 91.12 160 PHE A N 1
ATOM 1237 C CA . PHE A 1 160 ? 0.037 -12.425 -7.366 1.00 91.12 160 PHE A CA 1
ATOM 1238 C C . PHE A 1 160 ? -1.337 -12.228 -6.707 1.00 91.12 160 PHE A C 1
ATOM 1240 O O . PHE A 1 160 ? -1.571 -11.200 -6.074 1.00 91.12 160 PHE A O 1
ATOM 1247 N N . ALA A 1 161 ? -2.248 -13.199 -6.833 1.00 91.62 161 ALA A N 1
ATOM 1248 C CA . ALA A 1 161 ? -3.580 -13.108 -6.246 1.00 91.62 161 ALA A CA 1
ATOM 1249 C C . ALA A 1 161 ? -3.528 -13.091 -4.709 1.00 91.62 161 ALA A C 1
ATOM 1251 O O . ALA A 1 161 ? -4.186 -12.246 -4.092 1.00 91.62 161 ALA A O 1
ATOM 1252 N N . THR A 1 162 ? -2.711 -13.953 -4.093 1.00 89.12 162 THR A N 1
ATOM 1253 C CA . THR A 1 162 ? -2.508 -13.963 -2.636 1.00 89.12 162 THR A CA 1
ATOM 1254 C C . THR A 1 162 ? -1.817 -12.688 -2.168 1.00 89.12 162 THR A C 1
ATOM 1256 O O . THR A 1 162 ? -2.287 -12.048 -1.222 1.00 89.12 162 THR A O 1
ATOM 1259 N N . LEU A 1 163 ? -0.777 -12.240 -2.881 1.00 88.44 163 LEU A N 1
ATOM 1260 C CA . LEU A 1 163 ? -0.096 -10.973 -2.598 1.00 88.44 163 LEU A CA 1
ATOM 1261 C C . LEU A 1 163 ? -1.070 -9.786 -2.650 1.00 88.44 163 LEU A C 1
ATOM 1263 O O . LEU A 1 163 ? -1.126 -8.979 -1.718 1.00 88.44 163 LEU A O 1
ATOM 1267 N N . LEU A 1 164 ? -1.879 -9.687 -3.708 1.00 90.12 164 LEU A N 1
ATOM 1268 C CA . LEU A 1 164 ? -2.859 -8.616 -3.881 1.00 90.12 164 LEU A CA 1
ATOM 1269 C C . LEU A 1 164 ? -3.913 -8.638 -2.770 1.00 90.12 164 LEU A C 1
ATOM 1271 O O . LEU A 1 164 ? -4.240 -7.590 -2.209 1.00 90.12 164 LEU A O 1
ATOM 1275 N N . HIS A 1 165 ? -4.431 -9.820 -2.428 1.00 87.12 165 HIS A N 1
ATOM 1276 C CA . HIS A 1 165 ? -5.403 -9.975 -1.351 1.00 87.12 165 HIS A CA 1
ATOM 1277 C C . HIS A 1 165 ? -4.828 -9.539 0.004 1.00 87.12 165 HIS A C 1
ATOM 1279 O O . HIS A 1 165 ? -5.499 -8.815 0.741 1.00 87.12 165 HIS A O 1
ATOM 1285 N N . ARG A 1 166 ? -3.575 -9.902 0.310 1.00 84.81 166 ARG A N 1
ATOM 1286 C CA . ARG A 1 166 ? -2.885 -9.499 1.545 1.00 84.81 166 ARG A CA 1
ATOM 1287 C C . ARG A 1 166 ? -2.683 -7.989 1.648 1.00 84.81 166 ARG A C 1
ATOM 1289 O O . ARG A 1 166 ? -2.800 -7.417 2.730 1.00 84.81 166 ARG A O 1
ATOM 1296 N N . LEU A 1 167 ? -2.325 -7.338 0.543 1.00 86.50 167 LEU A N 1
ATOM 1297 C CA . LEU A 1 167 ? -2.041 -5.902 0.534 1.00 86.50 167 LEU A CA 1
ATOM 1298 C C . LEU A 1 167 ? -3.309 -5.045 0.545 1.00 86.50 167 LEU A C 1
ATOM 1300 O O . LEU A 1 167 ? -3.236 -3.865 0.899 1.00 86.50 167 LEU A O 1
ATOM 1304 N N . ARG A 1 168 ? -4.462 -5.596 0.143 1.00 87.56 168 ARG A N 1
ATOM 1305 C CA . ARG A 1 168 ? -5.711 -4.833 0.075 1.00 87.56 168 ARG A CA 1
ATOM 1306 C C . ARG A 1 168 ? -6.174 -4.405 1.469 1.00 87.56 168 ARG A C 1
ATOM 1308 O O . ARG A 1 168 ? -6.279 -5.240 2.369 1.00 87.56 168 ARG A O 1
ATOM 1315 N N . PRO A 1 169 ? -6.507 -3.115 1.654 1.00 87.12 169 PRO A N 1
ATOM 1316 C CA . PRO A 1 169 ? -7.059 -2.655 2.913 1.00 87.12 169 PRO A CA 1
ATOM 1317 C C . PRO A 1 169 ? -8.413 -3.327 3.169 1.00 87.12 169 PRO A C 1
ATOM 1319 O O . PRO A 1 169 ? -9.189 -3.541 2.232 1.00 87.12 169 PRO A O 1
ATOM 1322 N N . PRO A 1 170 ? -8.738 -3.639 4.433 1.00 87.88 170 PRO A N 1
ATOM 1323 C CA . PRO A 1 170 ? -10.043 -4.180 4.754 1.00 87.88 170 PRO A CA 1
ATOM 1324 C C . PRO A 1 170 ? -11.126 -3.118 4.477 1.00 87.88 170 PRO A C 1
ATOM 1326 O O . PRO A 1 170 ? -10.866 -1.918 4.629 1.00 87.88 170 PRO A O 1
ATOM 1329 N N . PRO A 1 171 ? -12.355 -3.527 4.112 1.00 89.25 171 PRO A N 1
ATOM 1330 C CA . PRO A 1 171 ? -13.418 -2.636 3.634 1.00 89.25 171 PRO A CA 1
ATOM 1331 C C . PRO A 1 171 ? -14.091 -1.822 4.756 1.00 89.25 171 PRO A C 1
ATOM 1333 O O . PRO A 1 171 ? -15.253 -1.440 4.652 1.00 89.25 171 PRO A O 1
ATOM 1336 N N . TYR A 1 172 ? -13.369 -1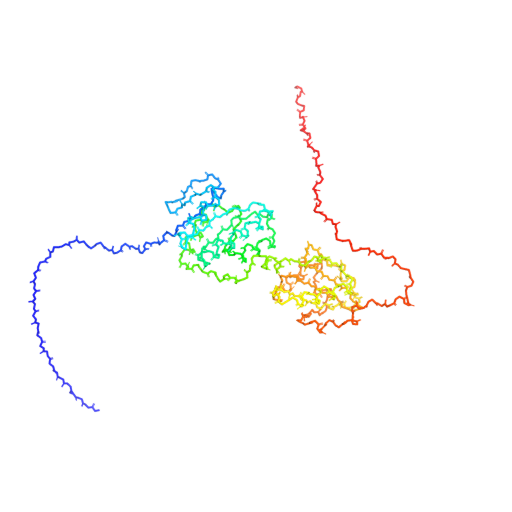.551 5.841 1.00 90.75 172 TYR A N 1
ATOM 1337 C CA . TYR A 1 172 ? -13.820 -0.734 6.959 1.00 90.75 172 TYR A CA 1
ATOM 1338 C C . TYR A 1 172 ? -13.160 0.640 6.880 1.00 90.75 172 TYR A C 1
ATOM 1340 O O . TYR A 1 172 ? -11.960 0.761 6.627 1.00 90.75 172 TYR A O 1
ATOM 1348 N N . CYS A 1 173 ? -13.946 1.684 7.104 1.00 91.94 173 CYS A N 1
ATOM 1349 C CA . CYS A 1 173 ? -13.481 3.061 7.155 1.00 91.94 173 CYS A CA 1
ATOM 1350 C C . CYS A 1 173 ? -14.338 3.814 8.166 1.00 91.94 173 CYS A C 1
ATOM 1352 O O . CYS A 1 173 ? -15.559 3.655 8.175 1.00 91.94 173 CYS A O 1
ATOM 1354 N N . GLY A 1 174 ? -13.719 4.660 8.982 1.00 93.00 174 GLY A N 1
ATOM 1355 C CA . GLY A 1 174 ? -14.479 5.553 9.842 1.00 93.00 174 GLY A CA 1
ATOM 1356 C C . GLY A 1 174 ? -14.893 4.957 11.173 1.00 93.00 174 GLY A C 1
ATOM 1357 O O . GLY A 1 174 ? -14.259 4.062 11.732 1.00 93.00 174 GLY A O 1
ATOM 1358 N N . ARG A 1 175 ? -15.964 5.530 11.709 1.00 94.19 175 ARG A N 1
ATOM 1359 C CA . ARG A 1 175 ? -16.538 5.122 12.985 1.00 94.19 175 ARG A CA 1
ATOM 1360 C C . ARG A 1 175 ? -17.409 3.902 12.751 1.00 94.19 175 ARG A C 1
ATOM 1362 O O . ARG A 1 175 ? -18.263 3.919 11.868 1.00 94.19 175 ARG A O 1
ATOM 1369 N N . VAL A 1 176 ? -17.189 2.867 13.542 1.00 94.44 176 VAL A N 1
ATOM 1370 C CA . VAL A 1 176 ? -17.950 1.621 13.482 1.00 94.44 176 VAL A CA 1
ATOM 1371 C C . VAL A 1 176 ? -18.478 1.269 14.866 1.00 94.44 176 VAL A C 1
ATOM 1373 O O . VAL A 1 176 ? -17.916 1.670 15.886 1.00 94.44 176 VAL A O 1
ATOM 1376 N N . GLU A 1 177 ? -19.551 0.486 14.896 1.00 92.75 177 GLU A N 1
ATOM 1377 C CA . GLU A 1 177 ? -20.094 -0.055 16.140 1.00 92.75 177 GLU A CA 1
ATOM 1378 C C . GLU A 1 177 ? -19.058 -0.941 16.858 1.00 92.75 177 GLU A C 1
ATOM 1380 O O . GLU A 1 177 ? -18.335 -1.690 16.190 1.00 92.75 177 GLU A O 1
ATOM 1385 N N . PRO A 1 178 ? -19.000 -0.949 18.204 1.00 94.06 178 PRO A N 1
ATOM 1386 C CA . PRO A 1 178 ? -18.001 -1.720 18.951 1.00 94.06 178 PRO A CA 1
ATOM 1387 C C . PRO A 1 178 ? -17.993 -3.221 18.619 1.00 94.06 178 PRO A C 1
ATOM 1389 O O . PRO A 1 178 ? -16.933 -3.822 18.433 1.00 94.06 178 PRO A O 1
ATOM 1392 N N . ASN A 1 179 ? -19.171 -3.829 18.459 1.00 92.12 179 ASN A N 1
ATOM 1393 C CA . ASN A 1 179 ? -19.290 -5.231 18.047 1.00 92.12 179 ASN A CA 1
ATOM 1394 C C . ASN A 1 179 ? -18.684 -5.479 16.653 1.00 92.12 179 ASN A C 1
ATOM 1396 O O . ASN A 1 179 ? -18.002 -6.485 16.450 1.00 92.12 179 ASN A O 1
ATOM 1400 N N . VAL A 1 180 ? -18.912 -4.556 15.710 1.00 93.38 180 VAL A N 1
ATOM 1401 C CA . VAL A 1 180 ? -18.384 -4.630 14.338 1.00 93.38 180 VAL A CA 1
ATOM 1402 C C . VAL A 1 180 ? -16.870 -4.456 14.349 1.00 93.38 180 VAL A C 1
ATOM 1404 O O . VAL A 1 180 ? -16.172 -5.236 13.707 1.00 93.38 180 VAL A O 1
ATOM 1407 N N . PHE A 1 181 ? -16.355 -3.506 15.137 1.00 94.44 181 PHE A N 1
ATOM 1408 C CA . PHE A 1 181 ? -14.918 -3.308 15.323 1.00 94.44 181 PHE A CA 1
ATOM 1409 C C . PHE A 1 181 ? -14.236 -4.597 15.774 1.00 94.44 181 PHE A C 1
ATOM 1411 O O . PHE A 1 181 ? -13.304 -5.069 15.127 1.00 94.44 181 PHE A O 1
ATOM 1418 N N . ARG A 1 182 ? -14.725 -5.207 16.859 1.00 92.88 182 ARG A N 1
ATOM 1419 C CA . ARG A 1 182 ? -14.114 -6.422 17.402 1.00 92.88 182 ARG A CA 1
ATOM 1420 C C . ARG A 1 182 ? -14.182 -7.588 16.418 1.00 92.88 182 ARG A C 1
ATOM 1422 O O . ARG A 1 182 ? -13.204 -8.318 16.299 1.00 92.88 182 ARG A O 1
ATOM 1429 N N . ALA A 1 183 ? -15.307 -7.773 15.728 1.00 91.62 183 ALA A N 1
ATOM 1430 C CA . ALA A 1 183 ? -15.442 -8.827 14.723 1.00 91.62 183 ALA A CA 1
ATOM 1431 C C . ALA A 1 183 ? -14.464 -8.624 13.552 1.00 91.62 183 ALA A C 1
ATOM 1433 O O . ALA A 1 183 ? -13.784 -9.568 13.152 1.00 91.62 183 ALA A O 1
ATOM 1434 N N . ALA A 1 184 ? -14.337 -7.387 13.061 1.00 91.25 184 ALA A N 1
ATOM 1435 C CA . ALA A 1 184 ? -13.392 -7.023 12.011 1.00 91.25 184 ALA A CA 1
ATOM 1436 C C . ALA A 1 184 ? -11.941 -7.284 12.435 1.00 91.25 184 ALA A C 1
ATOM 1438 O O . ALA A 1 184 ? -11.196 -7.943 11.715 1.00 91.25 184 ALA A O 1
ATOM 1439 N N . VAL A 1 185 ? -11.551 -6.821 13.626 1.00 90.62 185 VAL A N 1
ATOM 1440 C CA . VAL A 1 185 ? -10.200 -7.032 14.160 1.00 90.62 185 VAL A CA 1
ATOM 1441 C C . 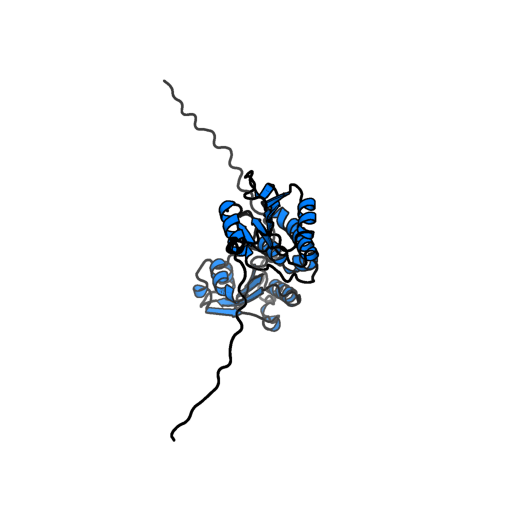VAL A 1 185 ? -9.921 -8.518 14.384 1.00 90.62 185 VAL A C 1
ATOM 1443 O O . VAL A 1 185 ? -8.854 -8.983 14.004 1.00 90.62 185 VAL A O 1
ATOM 1446 N N . ALA A 1 186 ? -10.877 -9.292 14.905 1.00 89.56 186 ALA A N 1
ATOM 1447 C CA . ALA A 1 186 ? -10.729 -10.741 15.057 1.00 89.56 186 ALA A CA 1
ATOM 1448 C C . ALA A 1 186 ? -10.485 -11.442 13.714 1.00 89.56 186 ALA A C 1
ATOM 1450 O O . ALA A 1 186 ? -9.592 -12.280 13.612 1.00 89.56 186 ALA A O 1
ATOM 1451 N N . GLN A 1 187 ? -11.237 -11.065 12.675 1.00 87.44 187 GLN A N 1
ATOM 1452 C CA . GLN A 1 187 ? -11.042 -11.600 11.331 1.00 87.44 187 GLN A CA 1
ATOM 1453 C C . GLN A 1 187 ? -9.655 -11.242 10.785 1.00 87.44 187 GLN A C 1
ATOM 1455 O O . GLN A 1 187 ? -8.991 -12.100 10.211 1.00 87.44 187 GLN A O 1
ATOM 1460 N N . ILE A 1 188 ? -9.200 -10.002 10.978 1.00 86.06 188 ILE A N 1
ATOM 1461 C CA . ILE A 1 188 ? -7.890 -9.553 10.493 1.00 86.06 188 ILE A CA 1
ATOM 1462 C C . ILE A 1 188 ? -6.754 -10.259 11.243 1.00 86.06 188 ILE A C 1
ATOM 1464 O O . ILE A 1 188 ? -5.846 -10.762 10.600 1.00 86.06 188 ILE A O 1
ATOM 1468 N N . PHE A 1 189 ? -6.841 -10.381 12.570 1.00 82.44 189 PHE A N 1
ATOM 1469 C CA . PHE A 1 189 ? -5.852 -11.093 13.390 1.00 82.44 189 PHE A CA 1
ATOM 1470 C C . PHE A 1 189 ? -5.806 -12.597 13.087 1.00 82.44 189 PHE A C 1
ATOM 1472 O O . PHE A 1 189 ? -4.769 -13.225 13.267 1.00 82.44 189 PHE A O 1
ATOM 1479 N N . SER A 1 190 ? -6.926 -13.188 12.651 1.00 79.44 190 SER A N 1
ATOM 1480 C CA . SER A 1 190 ? -6.982 -14.603 12.258 1.00 79.44 190 SER A CA 1
ATOM 1481 C C . SER A 1 190 ? -6.347 -14.886 10.896 1.00 79.44 190 SER A C 1
ATOM 1483 O O . SER A 1 190 ? -6.004 -16.032 10.608 1.00 79.44 190 SER A O 1
ATOM 1485 N N . ARG A 1 191 ? -6.185 -13.861 10.049 1.00 72.44 191 ARG A N 1
ATOM 1486 C CA . ARG A 1 191 ? -5.429 -13.993 8.805 1.00 72.44 191 ARG A CA 1
ATOM 1487 C C . ARG A 1 191 ? -3.953 -14.019 9.197 1.00 72.44 191 ARG A C 1
ATOM 1489 O O . ARG A 1 191 ? -3.447 -13.039 9.730 1.00 72.44 191 ARG A O 1
ATOM 1496 N N . ALA A 1 192 ? -3.274 -15.136 8.935 1.00 51.56 192 ALA A N 1
ATOM 1497 C CA . ALA A 1 192 ? -1.833 -15.303 9.169 1.00 51.56 192 ALA A CA 1
ATOM 1498 C C . ALA A 1 192 ? -0.967 -14.324 8.344 1.00 51.56 192 ALA A C 1
ATOM 1500 O O . ALA A 1 192 ? 0.254 -14.271 8.495 1.00 51.56 192 ALA A O 1
ATOM 1501 N N . ASP A 1 193 ? -1.603 -13.541 7.477 1.00 55.53 193 ASP A N 1
ATOM 1502 C CA . ASP A 1 193 ? -0.968 -12.608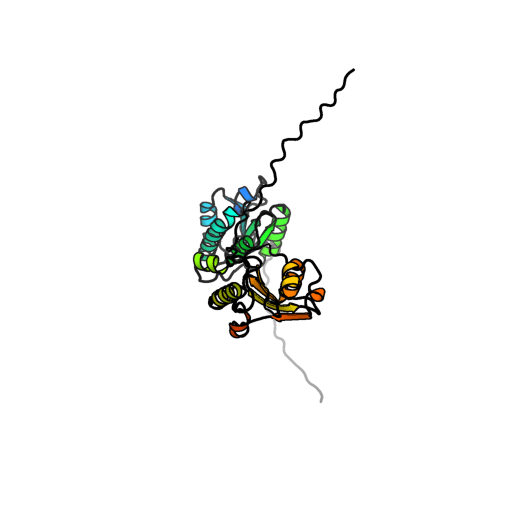 6.575 1.00 55.53 193 ASP A CA 1
ATOM 1503 C C . ASP A 1 193 ? -0.539 -11.354 7.346 1.00 55.53 193 ASP A C 1
ATOM 1505 O O . ASP A 1 193 ? -1.338 -10.473 7.669 1.00 55.53 193 ASP A O 1
ATOM 1509 N N . ALA A 1 194 ? 0.761 -11.281 7.624 1.00 52.09 194 ALA A N 1
ATOM 1510 C CA . ALA A 1 194 ? 1.454 -10.221 8.349 1.00 52.09 194 ALA A CA 1
ATOM 1511 C C . ALA A 1 194 ? 1.487 -8.868 7.604 1.00 52.09 194 ALA A C 1
ATOM 1513 O O . ALA A 1 194 ? 2.529 -8.218 7.508 1.00 52.09 194 ALA A O 1
ATOM 1514 N N . ALA A 1 195 ? 0.365 -8.400 7.053 1.00 60.12 195 ALA A N 1
ATOM 1515 C CA . ALA A 1 195 ? 0.256 -6.985 6.738 1.00 60.12 195 ALA A CA 1
ATOM 1516 C C . ALA A 1 195 ? 0.458 -6.214 8.052 1.00 60.12 195 ALA A C 1
ATOM 1518 O O . ALA A 1 195 ? -0.288 -6.427 9.010 1.00 60.12 195 ALA A O 1
ATOM 1519 N N . ALA A 1 196 ? 1.489 -5.362 8.108 1.00 74.31 196 ALA A N 1
ATOM 1520 C CA . ALA A 1 196 ? 1.789 -4.550 9.281 1.00 74.31 196 ALA A CA 1
ATOM 1521 C C . ALA A 1 196 ? 0.530 -3.777 9.679 1.00 74.31 196 ALA A C 1
ATOM 1523 O O . ALA A 1 196 ? 0.016 -2.972 8.907 1.00 74.31 196 ALA A O 1
ATOM 1524 N N . HIS A 1 197 ? -0.015 -4.065 10.850 1.00 86.00 197 HIS A N 1
ATOM 1525 C CA . HIS A 1 197 ? -1.185 -3.377 11.360 1.00 86.00 197 HIS A CA 1
ATOM 1526 C C . HIS A 1 197 ? -0.933 -2.966 12.797 1.00 86.00 197 HIS A C 1
ATOM 1528 O O . HIS A 1 197 ? -0.262 -3.663 13.559 1.00 86.00 197 HIS A O 1
ATOM 1534 N N . THR A 1 198 ? -1.526 -1.841 13.168 1.00 89.38 198 THR A N 1
ATOM 1535 C CA . THR A 1 198 ? -1.455 -1.323 14.526 1.00 89.38 198 THR A CA 1
ATOM 1536 C C . THR A 1 198 ? -2.871 -1.197 15.056 1.00 89.38 198 THR A C 1
ATOM 1538 O O . THR A 1 198 ? -3.700 -0.480 14.494 1.00 89.38 198 THR A O 1
ATOM 1541 N N . CYS A 1 199 ? -3.152 -1.888 16.156 1.00 91.94 199 CYS A N 1
ATOM 1542 C CA . CYS A 1 199 ? -4.368 -1.692 16.931 1.00 91.94 199 CYS A CA 1
ATOM 1543 C C . CYS A 1 199 ? -4.013 -0.917 18.201 1.00 91.94 199 CYS A C 1
ATOM 1545 O O . CYS A 1 199 ? -3.034 -1.241 18.868 1.00 91.94 199 CYS A O 1
ATOM 1547 N N . LEU A 1 200 ? -4.788 0.112 18.533 1.00 93.62 200 LEU A N 1
ATOM 1548 C CA . LEU A 1 200 ? -4.519 1.017 19.647 1.00 93.62 200 LEU A CA 1
ATOM 1549 C C . LEU A 1 200 ? -5.731 1.117 20.569 1.00 93.62 200 LEU A C 1
ATOM 1551 O O . LEU A 1 200 ? -6.869 1.202 20.106 1.00 93.62 200 LEU A O 1
ATOM 1555 N N . ARG A 1 201 ? -5.463 1.181 21.872 1.00 95.06 201 ARG A N 1
ATOM 1556 C CA . ARG A 1 201 ? -6.387 1.643 22.906 1.00 95.06 201 ARG A CA 1
ATOM 1557 C C . ARG A 1 201 ? -5.988 3.049 23.325 1.00 95.06 201 ARG A C 1
ATOM 1559 O O . ARG A 1 201 ? -4.883 3.258 23.823 1.00 95.06 201 ARG A O 1
ATOM 1566 N N . LEU A 1 202 ? -6.902 3.991 23.158 1.00 95.00 202 LEU A N 1
ATOM 1567 C CA . LEU A 1 202 ? -6.729 5.396 23.491 1.00 95.00 202 LEU A CA 1
ATOM 1568 C C . LEU A 1 202 ? -7.658 5.742 24.655 1.00 95.00 202 LEU A C 1
ATOM 1570 O O . LEU A 1 202 ? -8.877 5.602 24.537 1.00 95.00 202 LEU A O 1
ATOM 1574 N N . ARG A 1 203 ? -7.092 6.198 25.775 1.00 95.19 203 ARG A N 1
ATOM 1575 C CA . ARG A 1 203 ? -7.869 6.597 26.955 1.00 95.19 203 ARG A CA 1
ATOM 1576 C C . ARG A 1 203 ? -8.155 8.099 26.911 1.00 95.19 203 ARG A C 1
ATOM 1578 O O . ARG A 1 203 ? -7.193 8.870 26.952 1.00 95.19 203 ARG A O 1
ATOM 1585 N N . PRO A 1 204 ? -9.425 8.531 26.847 1.00 95.12 204 PRO A N 1
ATOM 1586 C CA . PRO A 1 204 ? -9.807 9.939 26.897 1.00 95.12 204 PRO A CA 1
ATOM 1587 C C . PRO A 1 204 ? -9.258 10.664 28.128 1.00 95.12 204 PRO A C 1
ATOM 1589 O O . PRO A 1 204 ? -9.113 10.076 29.205 1.00 95.12 204 PRO A O 1
ATOM 1592 N N . ARG A 1 205 ? -8.952 11.953 27.968 1.00 94.19 205 ARG A N 1
ATOM 1593 C CA . ARG A 1 205 ? -8.458 12.815 29.046 1.00 94.19 205 ARG A CA 1
ATOM 1594 C C . ARG A 1 205 ? -9.610 13.499 29.792 1.00 94.19 205 ARG A C 1
ATOM 1596 O O . ARG A 1 205 ? -10.491 14.105 29.188 1.00 94.19 205 ARG A O 1
ATOM 1603 N N . GLY A 1 206 ? -9.543 13.483 31.125 1.00 88.44 206 GLY A N 1
ATOM 1604 C CA . GLY A 1 206 ? -10.427 14.267 31.993 1.00 88.44 206 GLY A CA 1
ATOM 1605 C C . GLY A 1 206 ? -11.905 13.901 31.839 1.00 88.44 206 GLY A C 1
ATOM 1606 O O . GLY A 1 206 ? -12.276 12.742 31.996 1.00 88.44 206 GLY A O 1
ATOM 1607 N N . VAL A 1 207 ? -12.738 14.905 31.552 1.00 86.38 207 VAL A N 1
ATOM 1608 C CA . VAL A 1 207 ? -14.203 14.772 31.415 1.00 86.38 207 VAL A CA 1
ATOM 1609 C C . VAL A 1 207 ? -14.614 14.380 29.983 1.00 86.38 207 VAL A C 1
ATOM 1611 O O . VAL A 1 207 ? -15.794 14.191 29.699 1.00 86.38 207 VAL A O 1
ATOM 1614 N N . LEU A 1 208 ? -13.659 14.243 29.053 1.00 91.62 208 LEU A N 1
ATOM 1615 C CA . LEU A 1 208 ? -13.967 13.838 27.685 1.00 91.62 208 LEU A CA 1
ATOM 1616 C C . LEU A 1 208 ? -14.430 12.380 27.656 1.00 91.62 208 LEU A C 1
ATOM 1618 O O . LEU A 1 208 ? -13.750 11.477 28.133 1.00 91.62 208 LEU A O 1
ATOM 1622 N N . THR A 1 209 ? -15.584 12.134 27.043 1.00 92.94 209 THR A N 1
ATOM 1623 C CA . THR A 1 209 ? -16.036 10.765 26.770 1.00 92.94 209 THR A CA 1
ATOM 1624 C C . THR A 1 209 ? -15.323 10.211 25.534 1.00 92.94 209 THR A C 1
ATOM 1626 O O . THR A 1 209 ? -15.022 10.979 24.615 1.00 92.94 209 THR A O 1
ATOM 1629 N N . ALA A 1 210 ? -15.208 8.887 25.423 1.00 93.25 210 ALA A N 1
ATOM 1630 C CA . ALA A 1 210 ? -14.680 8.229 24.226 1.00 93.25 210 ALA A CA 1
ATOM 1631 C C . ALA A 1 210 ? -15.396 8.660 22.931 1.00 93.25 210 ALA A C 1
ATOM 1633 O O . ALA A 1 210 ? -14.738 8.903 21.920 1.00 93.25 210 ALA A O 1
ATOM 1634 N N . GLU A 1 211 ? -16.720 8.842 22.973 1.00 93.31 211 GLU A N 1
ATOM 1635 C CA . GLU A 1 211 ? -17.486 9.301 21.811 1.00 93.31 211 GLU A CA 1
ATOM 1636 C C . GLU A 1 211 ? -17.056 10.689 21.340 1.00 93.31 211 GLU A C 1
ATOM 1638 O O . GLU A 1 211 ? -16.740 10.849 20.164 1.00 93.31 211 GLU A O 1
ATOM 1643 N N . HIS A 1 212 ? -16.980 11.673 22.243 1.00 92.69 212 HIS A N 1
ATOM 1644 C CA . HIS A 1 212 ? -16.497 13.027 21.943 1.00 92.69 212 HIS A CA 1
ATOM 1645 C C . HIS A 1 212 ? -15.090 13.024 21.327 1.00 92.69 212 HIS A C 1
ATOM 1647 O O . HIS A 1 212 ? -14.884 13.668 20.299 1.00 92.69 212 HIS A O 1
ATOM 1653 N N . CYS A 1 213 ? -14.145 12.263 21.892 1.00 93.44 213 CYS A N 1
ATOM 1654 C CA . CYS A 1 213 ? -12.804 12.119 21.314 1.00 93.44 213 CYS A CA 1
ATOM 1655 C C . CYS A 1 213 ? -12.863 11.547 19.892 1.00 93.44 213 CYS A C 1
ATOM 1657 O O . CYS A 1 213 ? -12.202 12.058 18.990 1.00 93.44 213 CYS A O 1
ATOM 1659 N N . LEU A 1 214 ? -13.703 10.533 19.668 1.00 93.69 214 LEU A N 1
ATOM 1660 C CA . LEU A 1 214 ? -13.889 9.914 18.360 1.00 93.69 214 LEU A CA 1
ATOM 1661 C C . LEU A 1 214 ? -14.498 10.883 17.326 1.00 93.69 214 LEU A C 1
ATOM 1663 O O . LEU A 1 214 ? -14.171 10.791 16.143 1.00 93.69 214 LEU A O 1
ATOM 1667 N N . GLN A 1 215 ? -15.329 11.851 17.744 1.00 92.81 215 GLN A N 1
ATOM 1668 C CA . GLN A 1 215 ? -15.837 12.913 16.853 1.00 92.81 215 GLN A CA 1
ATOM 1669 C C . GLN A 1 215 ? -14.730 13.863 16.365 1.00 92.81 215 GLN A C 1
ATOM 1671 O O . GLN A 1 215 ? -14.864 14.464 15.299 1.00 92.81 215 GLN A O 1
ATOM 1676 N N . GLN A 1 216 ? -13.637 13.996 17.124 1.00 93.31 216 GLN A N 1
ATOM 1677 C CA . GLN A 1 216 ? -12.493 14.846 16.772 1.00 93.31 216 GLN A CA 1
ATOM 1678 C C . GLN A 1 216 ? -11.495 14.161 15.828 1.00 93.31 216 GLN A C 1
ATOM 1680 O O . GLN A 1 216 ? -10.499 14.774 15.440 1.00 93.31 216 GLN A O 1
ATOM 1685 N N . MET A 1 217 ? -11.754 12.913 15.431 1.00 93.75 217 MET A N 1
ATOM 1686 C CA . MET A 1 217 ? -10.907 12.150 14.517 1.00 93.75 217 MET A CA 1
ATOM 1687 C C . MET A 1 217 ? -11.433 12.206 13.075 1.00 93.75 217 MET A C 1
ATOM 1689 O O . MET A 1 217 ? -12.637 12.278 12.823 1.00 93.75 217 MET A O 1
ATOM 1693 N N . ARG A 1 218 ? -10.518 12.171 12.106 1.00 92.62 218 ARG A N 1
ATOM 1694 C CA . ARG A 1 218 ? -10.784 12.166 10.665 1.00 92.62 218 ARG A CA 1
ATOM 1695 C C . ARG A 1 218 ? -10.399 10.816 10.086 1.00 92.62 218 ARG A C 1
ATOM 1697 O O . ARG A 1 218 ? -9.311 10.312 10.334 1.00 92.62 218 ARG A O 1
ATOM 1704 N N . PHE A 1 219 ? -11.294 10.255 9.285 1.00 90.94 219 PHE A N 1
ATOM 1705 C CA . PHE A 1 219 ? -11.118 8.951 8.662 1.00 90.94 219 PHE A CA 1
ATOM 1706 C C . PHE A 1 219 ? -11.283 9.111 7.158 1.00 90.94 219 PHE A C 1
ATOM 1708 O O . PHE A 1 219 ? -12.392 9.311 6.670 1.00 90.94 219 PHE A O 1
ATOM 1715 N N . GLU A 1 220 ? -10.167 9.095 6.437 1.00 85.00 220 GLU A N 1
ATOM 1716 C CA . GLU A 1 220 ? -10.141 9.454 5.012 1.00 85.00 220 GLU A CA 1
ATOM 1717 C C . GLU A 1 220 ? -9.808 8.260 4.105 1.00 85.00 220 GLU A C 1
ATOM 1719 O O . GLU A 1 220 ? -9.901 8.368 2.886 1.00 85.00 220 GLU A O 1
ATOM 1724 N N . ARG A 1 221 ? -9.457 7.100 4.681 1.00 85.31 221 ARG A N 1
ATOM 1725 C CA . ARG A 1 221 ? -9.078 5.899 3.923 1.00 85.31 221 ARG A CA 1
ATOM 1726 C C . ARG A 1 221 ? -9.630 4.613 4.524 1.00 85.31 221 ARG A C 1
ATOM 1728 O O . ARG A 1 221 ? -9.732 4.469 5.741 1.00 85.31 221 ARG A O 1
ATOM 1735 N N . GLN A 1 222 ? -9.900 3.650 3.645 1.00 89.44 222 GLN A N 1
ATOM 1736 C CA . GLN A 1 222 ? -10.163 2.266 4.031 1.00 89.44 222 GLN A CA 1
ATOM 1737 C C . GLN A 1 222 ? -8.976 1.672 4.796 1.00 89.44 222 GLN A C 1
ATOM 1739 O O . GLN A 1 222 ? -7.816 2.055 4.596 1.00 89.44 222 GLN A O 1
ATOM 1744 N N . GLY A 1 223 ? -9.285 0.744 5.694 1.00 88.81 223 GLY A N 1
ATOM 1745 C CA . GLY A 1 223 ? -8.326 0.167 6.625 1.00 88.81 223 GLY A CA 1
ATOM 1746 C C . GLY A 1 223 ? -8.034 1.034 7.848 1.00 88.81 223 GLY A C 1
ATOM 1747 O O . GLY A 1 223 ? -7.240 0.623 8.686 1.00 88.81 223 GLY A O 1
ATOM 1748 N N . VAL A 1 224 ? -8.672 2.201 7.981 1.00 91.62 224 VAL A N 1
ATOM 1749 C CA . VAL A 1 224 ? -8.581 3.043 9.177 1.00 91.62 224 VAL A CA 1
ATOM 1750 C C . VAL A 1 224 ? -9.975 3.229 9.752 1.00 91.62 224 VAL A C 1
ATOM 1752 O O . VAL A 1 224 ? -10.822 3.913 9.174 1.00 91.62 224 VAL A O 1
ATOM 1755 N N . PHE A 1 225 ? -10.221 2.593 10.889 1.00 94.81 225 PHE A N 1
ATOM 1756 C CA . PHE A 1 225 ? -11.527 2.609 11.532 1.00 94.81 225 PHE A CA 1
ATOM 1757 C C . PHE A 1 225 ? -11.393 2.524 13.047 1.00 94.81 225 PHE A C 1
ATOM 1759 O O . PHE A 1 225 ? -10.386 2.053 13.574 1.00 94.81 225 PHE A O 1
ATOM 1766 N N . ALA A 1 226 ? -12.402 3.017 13.754 1.00 96.31 226 ALA A N 1
ATOM 1767 C CA . ALA A 1 226 ? -12.381 3.104 15.203 1.00 96.31 226 ALA A CA 1
ATOM 1768 C C . ALA A 1 226 ? -13.778 2.960 15.805 1.00 96.31 226 ALA A C 1
ATOM 1770 O O . ALA A 1 226 ? -14.784 3.245 15.153 1.00 96.31 226 ALA A O 1
ATOM 1771 N N . CYS A 1 227 ? -13.833 2.556 17.068 1.00 95.50 227 CYS A N 1
ATOM 1772 C CA . CYS A 1 227 ? -15.055 2.542 17.862 1.00 95.50 227 CYS A CA 1
ATOM 1773 C C . CYS A 1 227 ? -14.806 3.156 19.240 1.00 95.50 227 CYS A C 1
ATOM 1775 O O . CYS A 1 227 ? -13.701 3.076 19.781 1.00 95.50 227 CYS A O 1
ATOM 1777 N N . ALA A 1 228 ? -15.848 3.725 19.834 1.00 94.88 228 ALA A N 1
ATOM 1778 C CA . ALA A 1 228 ? -15.836 4.163 21.219 1.00 94.88 228 ALA A CA 1
ATOM 1779 C C . ALA A 1 228 ? -16.511 3.096 22.088 1.00 94.88 228 ALA A C 1
ATOM 1781 O O . ALA A 1 228 ? -17.559 2.561 21.741 1.00 94.88 228 ALA A O 1
ATOM 1782 N N . THR A 1 229 ? -15.898 2.770 23.219 1.00 91.56 229 THR A N 1
ATOM 1783 C CA . THR A 1 229 ? -16.531 1.980 24.283 1.00 91.56 229 THR A CA 1
ATOM 1784 C C . THR A 1 229 ? -16.963 2.916 25.413 1.00 91.56 229 THR A C 1
ATOM 1786 O O . THR A 1 229 ? -16.819 4.133 25.312 1.00 91.56 229 THR A O 1
ATOM 1789 N N . THR A 1 230 ? -17.457 2.374 26.527 1.00 87.19 230 THR A N 1
ATOM 1790 C CA . THR A 1 230 ? -17.846 3.181 27.697 1.00 87.19 230 THR A CA 1
ATOM 1791 C C . THR A 1 230 ? -16.698 4.006 28.282 1.00 87.19 230 THR A C 1
ATOM 1793 O O . THR A 1 230 ? -16.954 5.030 28.909 1.00 87.19 230 THR A O 1
ATOM 1796 N N . ARG A 1 231 ? -15.441 3.578 28.099 1.00 88.44 231 ARG A N 1
ATOM 1797 C CA . ARG A 1 231 ? -14.262 4.259 28.659 1.00 88.44 231 ARG A CA 1
ATOM 1798 C C . ARG A 1 231 ? -13.237 4.684 27.622 1.00 88.44 231 ARG A C 1
ATOM 1800 O O . ARG A 1 231 ? -12.742 5.796 27.722 1.00 88.44 231 ARG A O 1
ATOM 1807 N N . ASP A 1 232 ? -12.936 3.832 26.647 1.00 94.56 232 ASP A N 1
ATOM 1808 C CA . ASP A 1 232 ? -11.789 4.014 25.753 1.00 94.56 232 ASP A CA 1
ATOM 1809 C C . ASP A 1 232 ? -12.204 4.044 24.279 1.00 94.56 232 ASP A C 1
ATOM 1811 O O . ASP A 1 232 ? -13.209 3.440 23.885 1.00 94.56 232 ASP A O 1
ATOM 1815 N N . VAL A 1 233 ? -11.390 4.707 23.458 1.00 95.12 233 VAL A N 1
ATOM 1816 C CA . VAL A 1 233 ? -11.464 4.636 21.997 1.00 95.12 233 VAL A CA 1
ATOM 1817 C C . VAL A 1 233 ? -10.515 3.547 21.514 1.00 95.12 233 VAL A C 1
ATOM 1819 O O . VAL A 1 233 ? -9.349 3.511 21.903 1.00 95.12 233 VAL A O 1
ATOM 1822 N N . TYR A 1 234 ? -11.002 2.672 20.643 1.00 95.50 234 TYR A N 1
ATOM 1823 C CA . TYR A 1 234 ? -10.186 1.667 19.974 1.00 95.50 234 TYR A CA 1
ATOM 1824 C C . TYR A 1 234 ? -10.020 2.056 18.514 1.00 95.50 234 TYR A C 1
ATOM 1826 O O . TYR A 1 234 ? -11.006 2.332 17.834 1.00 95.50 234 TYR A O 1
ATOM 1834 N N . LEU A 1 235 ? -8.775 2.093 18.050 1.00 94.94 235 LEU A N 1
ATOM 1835 C CA . LEU A 1 235 ? -8.396 2.514 16.705 1.00 94.94 235 LEU A CA 1
ATOM 1836 C C . LEU A 1 235 ? -7.624 1.387 16.026 1.00 94.94 235 LEU A C 1
ATOM 1838 O O . LEU A 1 235 ? -6.664 0.862 16.585 1.00 94.94 235 LEU A O 1
ATOM 1842 N N . PHE A 1 236 ? -8.019 1.053 14.804 1.00 93.38 236 PHE A N 1
ATOM 1843 C CA . PHE A 1 236 ? -7.311 0.114 13.951 1.00 93.38 236 PHE A CA 1
ATOM 1844 C C . PHE A 1 236 ? -6.701 0.848 12.756 1.00 93.38 236 PHE A C 1
ATOM 1846 O O . PHE A 1 236 ? -7.384 1.615 12.071 1.00 93.38 236 PHE A O 1
ATOM 1853 N N . LEU A 1 237 ? -5.417 0.591 12.511 1.00 91.12 237 LEU A N 1
ATOM 1854 C CA . LEU A 1 237 ? -4.630 1.145 11.418 1.00 91.12 237 LEU A CA 1
ATOM 1855 C C . LEU A 1 237 ? -4.066 0.007 10.568 1.00 91.12 237 LEU A C 1
ATOM 1857 O O . LEU A 1 237 ? -3.136 -0.687 10.978 1.00 91.12 237 LEU A O 1
ATOM 1861 N N . PHE A 1 238 ? -4.612 -0.164 9.370 1.00 88.50 238 PHE A N 1
ATOM 1862 C CA . PHE A 1 238 ? -4.045 -1.051 8.365 1.00 88.50 238 PHE A CA 1
ATOM 1863 C C . PHE A 1 238 ? -2.785 -0.441 7.750 1.00 88.50 238 PHE A C 1
ATOM 1865 O O . PHE A 1 238 ? -2.759 0.753 7.439 1.00 88.50 238 PHE A O 1
ATOM 1872 N N . ASP A 1 239 ? -1.791 -1.288 7.492 1.00 82.62 239 ASP A N 1
ATOM 1873 C CA . ASP A 1 239 ? -0.544 -0.931 6.813 1.00 82.62 239 ASP A CA 1
ATOM 1874 C C . ASP A 1 239 ? 0.262 0.154 7.535 1.00 82.62 239 ASP A C 1
ATOM 1876 O O . ASP A 1 239 ? 0.788 1.096 6.939 1.00 82.62 239 ASP A O 1
ATOM 1880 N N . ARG A 1 240 ? 0.296 0.061 8.865 1.00 82.44 240 ARG A N 1
ATOM 1881 C CA . ARG A 1 240 ? 1.085 0.936 9.729 1.00 82.44 240 ARG A CA 1
ATOM 1882 C C . ARG A 1 240 ? 1.870 0.077 10.699 1.00 82.44 240 ARG A C 1
ATOM 1884 O O . ARG A 1 240 ? 1.323 -0.840 11.302 1.00 82.44 240 ARG A O 1
ATOM 1891 N N . THR A 1 241 ? 3.150 0.393 10.834 1.00 78.94 241 THR A N 1
ATOM 1892 C CA . THR A 1 241 ? 4.000 -0.148 11.889 1.00 78.94 241 THR A CA 1
ATOM 1893 C C . THR A 1 241 ? 3.760 0.622 13.188 1.00 78.94 241 THR A C 1
ATOM 1895 O O . THR A 1 241 ? 3.321 1.780 13.156 1.00 78.94 241 THR A O 1
ATOM 1898 N N . PRO A 1 242 ? 4.043 0.009 14.346 1.00 75.88 242 PRO A N 1
ATOM 1899 C CA . PRO A 1 242 ? 3.880 0.677 15.633 1.00 75.88 242 PRO A CA 1
ATOM 1900 C C . PRO A 1 242 ? 4.745 1.935 15.769 1.00 75.88 242 PRO A C 1
ATOM 1902 O O . PRO A 1 242 ? 4.290 2.918 16.353 1.00 75.88 242 PRO A O 1
ATOM 1905 N N . ASP A 1 243 ? 5.919 1.967 15.138 1.00 78.69 243 ASP A N 1
ATOM 1906 C CA . ASP A 1 243 ? 6.845 3.109 15.173 1.00 78.69 243 ASP A CA 1
ATOM 1907 C C . ASP A 1 243 ? 6.245 4.391 14.573 1.00 78.69 243 ASP A C 1
ATOM 1909 O O . ASP A 1 243 ? 6.607 5.505 14.949 1.00 78.69 243 ASP A O 1
ATOM 1913 N N . LEU A 1 244 ? 5.274 4.254 13.665 1.00 76.62 244 LEU A N 1
ATOM 1914 C CA . LEU A 1 244 ? 4.613 5.379 13.000 1.00 76.62 244 LEU A CA 1
ATOM 1915 C C . LEU A 1 244 ? 3.340 5.850 13.721 1.00 76.62 244 LEU A C 1
ATOM 1917 O O . LEU A 1 244 ? 2.630 6.720 13.208 1.00 76.62 244 LEU A O 1
ATOM 1921 N N . THR A 1 245 ? 3.038 5.308 14.904 1.00 81.50 245 THR A N 1
ATOM 1922 C CA . THR A 1 245 ? 1.795 5.585 15.644 1.00 81.50 245 THR A CA 1
ATOM 1923 C C . THR A 1 245 ? 1.587 7.075 15.909 1.00 81.50 245 THR A C 1
ATOM 1925 O O . THR A 1 245 ? 0.529 7.616 15.585 1.00 81.50 245 THR A O 1
ATOM 1928 N N . THR A 1 246 ? 2.593 7.766 16.451 1.00 83.88 246 THR A N 1
ATOM 1929 C CA . THR A 1 246 ? 2.482 9.188 16.818 1.00 83.88 246 THR A CA 1
ATOM 1930 C C . THR A 1 246 ? 2.205 10.068 15.602 1.00 83.88 246 THR A C 1
ATOM 1932 O O . THR A 1 246 ? 1.310 10.912 15.639 1.00 83.88 246 THR A O 1
ATOM 1935 N N . ALA A 1 247 ? 2.924 9.836 14.499 1.00 84.38 247 ALA A N 1
ATOM 1936 C CA . ALA A 1 247 ? 2.717 10.560 13.247 1.00 84.38 247 ALA A CA 1
ATOM 1937 C C . ALA A 1 247 ? 1.315 10.300 12.668 1.00 84.38 247 ALA A C 1
ATOM 1939 O O . ALA A 1 247 ? 0.663 11.223 12.181 1.00 84.38 247 ALA A O 1
ATOM 1940 N N . CYS A 1 248 ? 0.812 9.065 12.779 1.00 84.56 248 CYS A N 1
ATOM 1941 C CA . CYS A 1 248 ? -0.549 8.734 12.361 1.00 84.56 248 CYS A CA 1
ATOM 1942 C C . CYS A 1 248 ? -1.599 9.478 13.193 1.00 84.56 248 CYS A C 1
ATOM 1944 O O . CYS A 1 248 ? -2.523 10.056 12.626 1.00 84.56 248 CYS A O 1
ATOM 1946 N N . LEU A 1 249 ? -1.459 9.506 14.522 1.00 88.50 249 LEU A N 1
ATOM 1947 C CA . LEU A 1 249 ? -2.414 10.187 15.402 1.00 88.50 249 LEU A CA 1
ATOM 1948 C C . LEU A 1 249 ? -2.488 11.695 15.133 1.00 88.50 249 LEU A C 1
ATOM 1950 O O . LEU A 1 249 ? -3.584 12.251 15.175 1.00 88.50 249 LEU A O 1
ATOM 1954 N N . LEU A 1 250 ? -1.362 12.335 14.797 1.00 88.69 250 LEU A N 1
ATOM 1955 C CA . LEU A 1 250 ? -1.325 13.749 14.404 1.00 88.69 250 LEU A CA 1
ATOM 1956 C C . LEU A 1 250 ? -2.118 14.030 13.121 1.00 88.69 250 LEU A C 1
ATOM 1958 O O . LEU A 1 250 ? -2.781 15.056 13.036 1.00 88.69 250 LEU A O 1
ATOM 1962 N N . GLY A 1 251 ? -2.081 13.126 12.139 1.00 87.38 251 GLY A N 1
ATOM 1963 C CA . GLY A 1 251 ? -2.869 13.269 10.910 1.00 87.38 251 GLY A CA 1
ATOM 1964 C C . GLY A 1 251 ? -4.357 12.946 11.086 1.00 87.38 251 GLY A C 1
ATOM 1965 O O . GLY A 1 251 ? -5.193 13.458 10.344 1.00 87.38 251 GLY A O 1
ATOM 1966 N N . LEU A 1 252 ? -4.701 12.096 12.058 1.00 91.50 252 LEU A N 1
ATOM 1967 C CA . LEU A 1 252 ? -6.082 11.678 12.312 1.00 91.50 252 LEU A CA 1
ATOM 1968 C C . LEU A 1 252 ? -6.836 12.656 13.216 1.00 91.50 252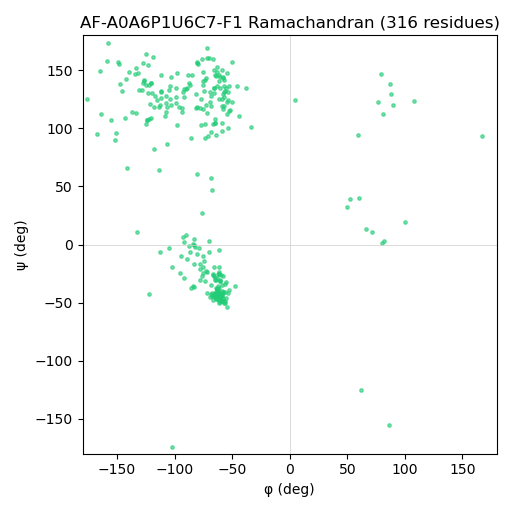 LEU A C 1
ATOM 1970 O O . LEU A 1 252 ? -8.031 12.859 13.018 1.00 91.50 252 LEU A O 1
ATOM 1974 N N . CYS A 1 253 ? -6.186 13.242 14.218 1.00 91.94 253 CYS A N 1
ATOM 1975 C CA . CYS A 1 253 ? -6.850 14.112 15.187 1.00 91.94 253 CYS A CA 1
ATOM 1976 C C . CYS A 1 253 ? -6.904 15.561 14.686 1.00 91.94 253 CYS A C 1
ATOM 1978 O O . CYS A 1 253 ? -5.926 16.093 14.174 1.00 91.94 253 CYS A O 1
ATOM 1980 N N . ARG A 1 254 ? -8.048 16.233 14.869 1.00 91.06 254 ARG A N 1
ATOM 1981 C CA . ARG A 1 254 ? -8.195 17.673 14.570 1.00 91.06 254 ARG A CA 1
ATOM 1982 C C . ARG A 1 254 ? -7.457 18.576 15.561 1.00 91.06 254 ARG A C 1
ATOM 1984 O O . ARG A 1 254 ? -7.161 19.720 15.238 1.00 91.06 254 ARG A O 1
ATOM 1991 N N . LEU A 1 255 ? -7.215 18.060 16.760 1.00 90.12 255 LEU A N 1
ATOM 1992 C CA . LEU A 1 255 ? -6.490 18.702 17.851 1.00 90.12 255 LEU A CA 1
ATOM 1993 C C . LEU A 1 255 ? -5.250 17.859 18.180 1.00 90.12 255 LEU A C 1
ATOM 1995 O O . LEU A 1 255 ? -5.232 16.672 17.831 1.00 90.12 255 LEU A O 1
ATOM 1999 N N . PRO A 1 256 ? -4.235 18.416 18.866 1.00 89.88 256 PRO A N 1
ATOM 2000 C CA . PRO A 1 256 ? -3.126 17.622 19.377 1.00 89.88 256 PRO A CA 1
ATOM 2001 C C . PRO A 1 256 ? -3.664 16.420 20.157 1.00 89.88 256 PRO A C 1
ATOM 2003 O O . PRO A 1 256 ? -4.438 16.559 21.102 1.00 89.88 256 PRO A O 1
ATOM 2006 N N . TRP A 1 257 ? -3.281 15.209 19.751 1.00 90.94 257 TRP A N 1
ATOM 2007 C CA . TRP A 1 257 ? -3.867 13.990 20.319 1.00 90.94 257 TRP A CA 1
ATOM 2008 C C . TRP A 1 257 ? -3.617 13.865 21.835 1.00 90.94 257 TRP A C 1
ATOM 2010 O O . TRP A 1 257 ? -4.395 13.222 22.534 1.00 90.94 257 TRP A O 1
ATOM 2020 N N . GLN A 1 258 ? -2.575 14.525 22.347 1.00 91.75 258 GLN A N 1
ATOM 2021 C CA . GLN A 1 258 ? -2.232 14.600 23.771 1.00 91.75 258 GLN A CA 1
ATOM 2022 C C . GLN A 1 258 ? -3.270 15.379 24.598 1.00 91.75 258 GLN A C 1
ATOM 2024 O O . GLN A 1 258 ? -3.432 15.099 25.789 1.00 91.75 258 GLN A O 1
ATOM 2029 N N . ASP A 1 259 ? -4.004 16.305 23.975 1.00 92.44 259 ASP A N 1
ATOM 2030 C CA . ASP A 1 259 ? -5.096 17.047 24.616 1.00 92.44 259 ASP A CA 1
ATOM 2031 C C . ASP A 1 259 ? -6.360 16.186 24.718 1.00 92.44 259 ASP A C 1
ATOM 2033 O O . ASP A 1 259 ? -7.136 16.304 25.665 1.00 92.44 259 ASP A O 1
ATOM 2037 N N . LEU A 1 260 ? -6.545 15.272 23.761 1.00 91.94 260 LEU A N 1
ATOM 2038 C CA . LEU A 1 260 ? -7.692 14.368 23.702 1.00 91.94 260 LEU A CA 1
ATOM 2039 C C . LEU A 1 260 ? -7.505 13.126 24.577 1.00 91.94 260 LEU A C 1
ATOM 2041 O O . LEU A 1 260 ? -8.471 12.644 25.171 1.00 91.94 260 LEU A O 1
ATOM 2045 N N . PHE A 1 261 ? -6.280 12.600 24.653 1.00 94.62 261 PHE A N 1
ATOM 2046 C CA . PHE A 1 261 ? -5.983 11.317 25.282 1.00 94.62 261 PHE A CA 1
ATOM 2047 C C . PHE A 1 261 ? -4.884 11.434 26.341 1.00 94.62 261 PHE A C 1
ATOM 2049 O O . PHE A 1 261 ? -3.899 12.152 26.182 1.00 94.62 261 PHE A O 1
ATOM 2056 N N . VAL A 1 262 ? -5.060 10.702 27.441 1.00 93.88 262 VAL A N 1
ATOM 2057 C CA . VAL A 1 262 ? -4.077 10.605 28.532 1.00 93.88 262 VAL A CA 1
ATOM 2058 C C . VAL A 1 262 ? -3.167 9.385 28.387 1.00 93.88 262 VAL A C 1
ATOM 2060 O O . VAL A 1 262 ? -2.056 9.384 28.905 1.00 93.88 262 VAL A O 1
ATOM 2063 N N . ASP A 1 263 ? -3.632 8.347 27.690 1.00 92.19 263 ASP A N 1
ATOM 2064 C CA . ASP A 1 263 ? -2.905 7.092 27.496 1.00 92.19 263 ASP A CA 1
ATOM 2065 C C . ASP A 1 263 ? -3.151 6.565 26.078 1.00 92.19 263 ASP A C 1
ATOM 2067 O O . ASP A 1 263 ? -4.261 6.671 25.549 1.00 92.19 263 ASP A O 1
ATOM 2071 N N . CYS A 1 264 ? -2.114 5.991 25.475 1.00 91.88 264 CY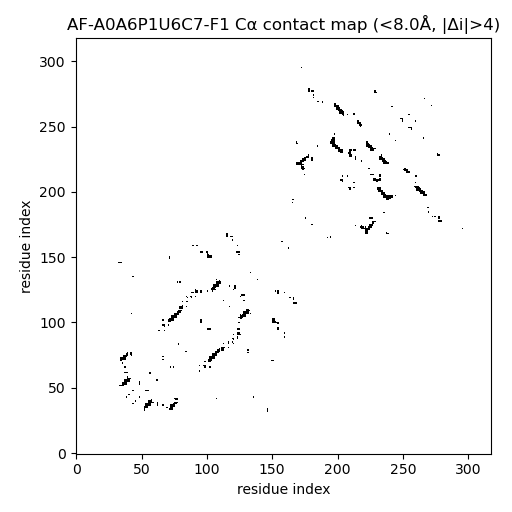S A N 1
ATOM 2072 C CA . CYS A 1 264 ? -2.143 5.364 24.159 1.00 91.88 264 CYS A CA 1
ATOM 2073 C C . CYS A 1 264 ? -1.346 4.065 24.251 1.00 91.88 264 CYS A C 1
ATOM 2075 O O . CYS A 1 264 ? -0.140 4.091 24.492 1.00 91.88 264 CYS A O 1
ATOM 2077 N N . ARG A 1 265 ? -2.022 2.925 24.091 1.00 91.62 265 ARG A N 1
ATOM 2078 C CA . ARG A 1 265 ? -1.395 1.602 24.185 1.00 91.62 265 ARG A CA 1
ATOM 2079 C C . ARG A 1 265 ? -1.651 0.788 22.941 1.00 91.62 265 ARG A C 1
ATOM 2081 O O . ARG A 1 265 ? -2.782 0.726 22.467 1.00 91.62 265 ARG A O 1
ATOM 2088 N N . GLN A 1 266 ? -0.617 0.110 22.465 1.00 90.69 266 GLN A N 1
ATOM 2089 C CA . GLN A 1 266 ? -0.760 -0.865 21.400 1.00 90.69 266 GLN A CA 1
ATOM 2090 C C . GLN A 1 266 ? -1.386 -2.157 21.922 1.00 90.69 266 GLN A C 1
ATOM 2092 O O . GLN A 1 266 ? -1.086 -2.617 23.023 1.00 90.69 266 GLN A O 1
ATOM 2097 N N . ILE A 1 267 ? -2.259 -2.724 21.101 1.00 89.44 267 ILE A N 1
ATOM 2098 C CA . ILE A 1 267 ? -2.856 -4.035 21.276 1.00 89.44 267 ILE A CA 1
ATOM 2099 C C . ILE A 1 267 ? -2.215 -4.973 20.262 1.00 89.44 267 ILE A C 1
ATOM 2101 O O . ILE A 1 267 ? -2.349 -4.765 19.054 1.00 89.44 267 ILE A O 1
ATOM 2105 N N . SER A 1 268 ? -1.542 -6.001 20.768 1.00 85.00 268 SER A N 1
ATOM 2106 C CA . SER A 1 268 ? -0.826 -6.980 19.944 1.00 85.00 268 SER A CA 1
ATOM 2107 C C . SER A 1 268 ? -1.590 -8.291 19.792 1.00 85.00 268 SER A C 1
ATOM 2109 O O . SER A 1 268 ? -1.326 -9.039 18.855 1.00 85.00 268 SER A O 1
ATOM 2111 N N . HIS A 1 269 ? -2.555 -8.576 20.675 1.00 84.69 269 HIS A N 1
ATOM 2112 C CA . HIS A 1 269 ? -3.298 -9.832 20.661 1.00 84.69 269 HIS A CA 1
ATOM 2113 C C . HIS A 1 269 ? -4.805 -9.616 20.814 1.00 84.69 269 HIS A C 1
ATOM 2115 O O . HIS A 1 269 ? -5.270 -8.738 21.539 1.00 84.69 269 HIS A O 1
ATOM 2121 N N . LEU A 1 270 ? -5.597 -10.484 20.176 1.00 85.56 270 LEU A N 1
ATOM 2122 C CA . LEU A 1 270 ? -7.061 -10.431 20.255 1.00 85.56 270 LEU A CA 1
ATOM 2123 C C . LEU A 1 270 ? -7.589 -10.632 21.689 1.00 85.56 270 LEU A C 1
ATOM 2125 O O . LEU A 1 270 ? -8.669 -10.148 22.024 1.00 85.56 270 LEU A O 1
ATOM 2129 N N . GLN A 1 271 ? -6.830 -11.318 22.548 1.00 85.25 271 GLN A N 1
ATOM 2130 C CA . GLN A 1 271 ? -7.174 -11.523 23.960 1.00 85.25 271 GLN A CA 1
ATOM 2131 C C . GLN A 1 271 ? -7.268 -10.210 24.755 1.00 85.25 271 GLN A C 1
ATOM 2133 O O . GLN A 1 271 ? -8.038 -10.130 25.711 1.00 85.25 271 GLN A O 1
ATOM 2138 N N . ASP A 1 272 ? -6.569 -9.161 24.311 1.00 85.69 272 ASP A N 1
ATOM 2139 C CA . ASP A 1 272 ? -6.611 -7.829 24.924 1.00 85.69 272 ASP A CA 1
ATOM 2140 C C . ASP A 1 272 ? -7.875 -7.040 24.517 1.00 85.69 272 ASP A C 1
ATOM 2142 O O . ASP A 1 272 ? -8.122 -5.940 25.014 1.00 85.69 272 ASP A O 1
ATOM 2146 N N . LEU A 1 273 ? -8.708 -7.617 23.637 1.00 86.62 273 LEU A N 1
ATOM 2147 C CA . LEU A 1 273 ? -10.005 -7.101 23.182 1.00 86.62 273 LEU A CA 1
ATOM 2148 C C . LEU A 1 273 ? -11.159 -8.005 23.668 1.00 86.62 273 LEU A C 1
ATOM 2150 O O . LEU A 1 273 ? -11.868 -8.627 22.858 1.00 86.62 273 LEU A O 1
ATOM 2154 N N . PRO A 1 274 ? -11.390 -8.118 24.991 1.00 86.56 274 PRO A N 1
ATOM 2155 C CA . PRO A 1 274 ? -12.376 -9.045 25.521 1.00 86.56 274 PRO A CA 1
ATOM 2156 C C . PRO A 1 274 ? -13.799 -8.687 25.050 1.00 86.56 274 PRO A C 1
ATOM 2158 O O . PRO A 1 274 ? -14.200 -7.522 25.122 1.00 86.56 274 PRO A O 1
ATOM 2161 N N . PRO A 1 275 ? -14.617 -9.681 24.640 1.00 86.75 275 PRO A N 1
ATOM 2162 C CA . PRO A 1 275 ? -15.958 -9.478 24.081 1.00 86.75 275 PRO A CA 1
ATOM 2163 C C . PRO A 1 275 ? -16.859 -8.532 24.868 1.00 86.75 275 PRO A C 1
ATOM 2165 O O . PRO A 1 275 ? -17.659 -7.808 24.284 1.00 86.75 275 PRO A O 1
ATOM 2168 N N . ARG A 1 276 ? -16.739 -8.552 26.198 1.00 86.31 276 ARG A N 1
ATOM 2169 C CA . ARG A 1 276 ? -17.598 -7.793 27.112 1.00 86.31 276 ARG A CA 1
ATOM 2170 C C . ARG A 1 276 ? -17.459 -6.279 26.938 1.00 86.31 276 ARG A C 1
ATOM 2172 O O . ARG A 1 276 ? -18.446 -5.587 27.130 1.00 86.31 276 ARG A O 1
ATOM 2179 N N . LEU A 1 277 ? -16.285 -5.784 26.535 1.00 86.06 277 LEU A N 1
ATOM 2180 C CA . LEU A 1 277 ? -16.049 -4.348 26.316 1.00 86.06 277 LEU A CA 1
ATOM 2181 C C . LEU A 1 277 ? -16.727 -3.817 25.051 1.00 86.06 277 LEU A C 1
ATOM 2183 O O . LEU A 1 277 ? -16.985 -2.623 24.947 1.00 86.06 277 LEU A O 1
ATOM 2187 N N . PHE A 1 278 ? -17.006 -4.709 24.101 1.00 87.88 278 PHE A N 1
ATOM 2188 C CA . PHE A 1 278 ? -17.543 -4.370 22.787 1.00 87.88 278 PHE A CA 1
ATOM 2189 C C . PHE A 1 278 ? -19.027 -4.710 22.650 1.00 87.88 278 PHE A C 1
ATOM 2191 O O . PHE A 1 278 ? -19.625 -4.395 21.625 1.00 87.88 278 PHE A O 1
ATOM 2198 N N . ARG A 1 279 ? -19.640 -5.320 23.674 1.00 81.88 279 ARG A N 1
ATOM 2199 C CA . ARG A 1 279 ? -21.088 -5.529 23.702 1.00 81.88 279 ARG A CA 1
ATOM 2200 C C . ARG A 1 279 ? -21.783 -4.188 23.878 1.00 81.88 279 ARG A C 1
ATOM 2202 O O . ARG A 1 279 ? -21.468 -3.433 24.795 1.00 81.88 279 ARG A O 1
ATOM 2209 N N . ARG A 1 280 ? -22.779 -3.934 23.030 1.00 66.00 280 ARG A N 1
ATOM 2210 C CA . ARG A 1 280 ? -23.745 -2.863 23.265 1.00 66.00 280 ARG A CA 1
ATOM 2211 C C . ARG A 1 280 ? -24.380 -3.099 24.645 1.00 66.00 280 ARG A C 1
ATOM 2213 O O . ARG A 1 280 ? -24.729 -4.252 24.925 1.00 66.00 280 ARG A O 1
ATOM 2220 N N . PRO A 1 281 ? -24.521 -2.077 25.504 1.00 57.00 281 PRO A N 1
ATOM 2221 C CA . PRO A 1 281 ? -25.386 -2.210 26.667 1.00 57.00 281 PRO A CA 1
ATOM 2222 C C . PRO A 1 281 ? -26.766 -2.634 26.153 1.00 57.00 281 PRO A C 1
ATOM 2224 O O . PRO A 1 281 ? -27.311 -2.017 25.236 1.00 57.00 281 PRO A O 1
ATOM 2227 N N . SER A 1 282 ? -27.265 -3.772 26.636 1.00 45.50 282 SER A N 1
ATOM 2228 C CA . SER A 1 282 ? -28.580 -4.285 26.258 1.00 45.50 282 SER A CA 1
ATOM 2229 C C . SER A 1 282 ? -29.627 -3.221 26.561 1.00 45.50 282 SER A C 1
ATOM 2231 O O . SER A 1 282 ? -29.620 -2.655 27.651 1.00 45.50 282 SER A O 1
ATOM 2233 N N . ALA A 1 283 ? -30.508 -2.961 25.595 1.00 45.41 283 ALA A N 1
ATOM 2234 C CA . ALA A 1 283 ? -31.605 -1.998 25.659 1.00 45.41 283 ALA A CA 1
ATOM 2235 C C . ALA A 1 283 ? -32.710 -2.427 26.648 1.00 45.41 283 ALA A C 1
ATOM 2237 O O . ALA A 1 283 ? -33.862 -2.592 26.272 1.00 45.41 283 ALA A O 1
ATOM 2238 N N . SER A 1 284 ? -32.343 -2.649 27.909 1.00 44.31 284 SER A N 1
ATOM 2239 C CA . SER A 1 284 ? -33.274 -2.692 29.038 1.00 44.31 284 SER A CA 1
ATOM 2240 C C . SER A 1 284 ? -33.379 -1.329 29.736 1.00 44.31 284 SER A C 1
ATOM 2242 O O . SER A 1 284 ? -34.273 -1.170 30.552 1.00 44.31 284 SER A O 1
ATOM 2244 N N . ASP A 1 285 ? -32.514 -0.358 29.402 1.00 47.66 285 ASP A N 1
ATOM 2245 C CA . ASP A 1 285 ? -32.434 0.940 30.101 1.00 47.66 285 ASP A CA 1
ATOM 2246 C C . ASP A 1 285 ? -32.402 2.174 29.175 1.00 47.66 285 ASP A C 1
ATOM 2248 O O . ASP A 1 285 ? -32.125 3.282 29.629 1.00 47.66 285 ASP A O 1
ATOM 2252 N N . ALA A 1 286 ? -32.669 2.040 27.875 1.00 37.47 286 ALA A N 1
ATOM 2253 C CA . ALA A 1 286 ? -32.782 3.212 27.004 1.00 37.47 286 ALA A CA 1
ATOM 2254 C C . ALA A 1 286 ? -33.743 2.935 25.854 1.00 37.47 286 ALA A C 1
ATOM 2256 O O . ALA A 1 286 ? -33.391 2.347 24.829 1.00 37.47 286 ALA A O 1
ATOM 2257 N N . ASP A 1 287 ? -34.975 3.358 26.084 1.00 36.66 287 ASP A N 1
ATOM 2258 C CA . ASP A 1 287 ? -36.012 3.491 25.085 1.00 36.66 287 ASP A CA 1
ATOM 2259 C C . ASP A 1 287 ? -35.549 4.427 23.949 1.00 36.66 287 ASP A C 1
ATOM 2261 O O . ASP A 1 287 ? -34.900 5.446 24.186 1.00 36.66 287 ASP A O 1
ATOM 2265 N N . SER A 1 288 ? -35.927 4.079 22.717 1.00 44.88 288 SER A N 1
ATOM 2266 C CA . SER A 1 288 ? -35.946 4.947 21.528 1.00 44.88 288 SER A CA 1
ATOM 2267 C C . SER A 1 288 ? -34.633 5.601 21.040 1.00 44.88 288 SER A C 1
ATOM 2269 O O . SER A 1 288 ? -34.340 6.747 21.360 1.00 44.88 288 SER A O 1
ATOM 2271 N N . ALA A 1 289 ? -33.932 4.958 20.089 1.00 36.12 289 ALA A N 1
ATOM 2272 C CA . ALA A 1 289 ? -33.307 5.662 18.951 1.00 36.12 289 ALA A CA 1
ATOM 2273 C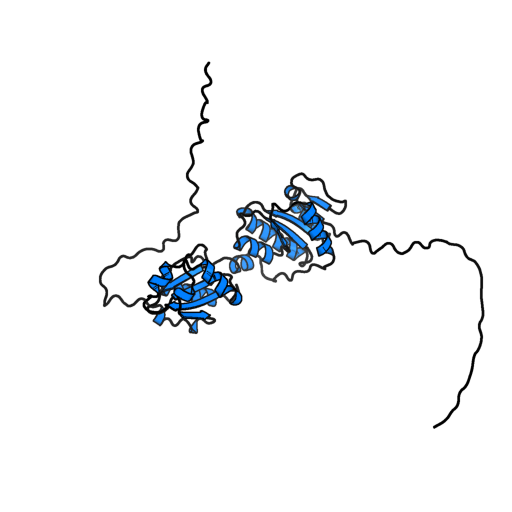 C . ALA A 1 289 ? -32.912 4.707 17.803 1.00 36.12 289 ALA A C 1
ATOM 2275 O O . ALA A 1 289 ? -32.017 3.873 17.929 1.00 36.12 289 ALA A O 1
ATOM 2276 N N . ALA A 1 290 ? -33.626 4.881 16.690 1.00 36.22 290 ALA A N 1
ATOM 2277 C CA . ALA A 1 290 ? -33.389 4.478 15.303 1.00 36.22 290 ALA A CA 1
ATOM 2278 C C . ALA A 1 290 ? -32.158 3.609 14.956 1.00 36.22 290 ALA A C 1
ATOM 2280 O O . ALA A 1 290 ? -31.000 4.001 15.101 1.00 36.22 290 ALA A O 1
ATOM 2281 N N . SER A 1 291 ? -32.449 2.470 14.318 1.00 38.00 291 SER A N 1
ATOM 2282 C CA . SER A 1 291 ? -31.505 1.740 13.468 1.00 38.00 291 SER A CA 1
ATOM 2283 C C . SER A 1 291 ? -31.017 2.627 12.320 1.00 38.00 291 SER A C 1
ATOM 2285 O O . SER A 1 291 ? -31.823 3.113 11.529 1.00 38.00 291 SER A O 1
ATOM 2287 N N . VAL A 1 292 ? -29.699 2.780 12.191 1.00 44.12 292 VAL A N 1
ATOM 2288 C CA . VAL A 1 292 ? -29.053 3.332 10.993 1.00 44.12 292 VAL A CA 1
ATOM 2289 C C . VAL A 1 292 ? -28.274 2.195 10.317 1.00 44.12 292 VAL A C 1
ATOM 2291 O O . VAL A 1 292 ? -27.482 1.532 10.989 1.00 44.12 292 VAL A O 1
ATOM 2294 N N . PRO A 1 293 ? -28.490 1.916 9.018 1.00 41.66 293 PRO A N 1
ATOM 2295 C CA . PRO A 1 293 ? -27.715 0.915 8.285 1.00 41.66 293 PRO A CA 1
ATOM 2296 C C . PRO A 1 293 ? -26.262 1.384 8.063 1.00 41.66 293 PRO A C 1
ATOM 2298 O O . PRO A 1 293 ? -25.987 2.585 8.111 1.00 41.66 293 PRO A O 1
ATOM 2301 N N . PRO A 1 294 ? -25.312 0.473 7.773 1.00 40.34 294 PRO A N 1
ATOM 2302 C CA . PRO A 1 294 ? -23.931 0.846 7.489 1.00 40.34 294 PRO A CA 1
ATOM 2303 C C . PRO A 1 294 ? -23.871 1.637 6.175 1.00 40.34 294 PRO A C 1
ATOM 2305 O O . PRO A 1 294 ? -23.971 1.081 5.085 1.00 40.34 294 PRO A O 1
ATOM 2308 N N . HIS A 1 295 ? -23.713 2.957 6.257 1.00 35.81 295 HIS A N 1
ATOM 2309 C CA . HIS A 1 295 ? -23.418 3.787 5.093 1.00 35.81 295 HIS A CA 1
ATOM 2310 C C . HIS A 1 295 ? -21.910 3.815 4.844 1.00 35.81 295 HIS A C 1
ATOM 2312 O O . HIS A 1 295 ? -21.189 4.683 5.328 1.00 35.81 295 HIS A O 1
ATOM 2318 N N . CYS A 1 296 ? -21.446 2.878 4.018 1.00 37.78 296 CYS A N 1
ATOM 2319 C CA . CYS A 1 296 ? -20.253 3.078 3.209 1.00 37.78 296 CYS A CA 1
ATOM 2320 C C . CYS A 1 296 ? -20.697 3.277 1.755 1.00 37.78 296 CYS A C 1
ATOM 2322 O O . CYS A 1 296 ? -20.804 2.320 1.001 1.00 37.78 296 CYS A O 1
ATOM 2324 N N . ALA A 1 297 ? -21.023 4.516 1.381 1.00 39.38 297 ALA A N 1
ATOM 2325 C CA . ALA A 1 297 ? -21.074 4.951 -0.014 1.00 39.38 297 ALA A CA 1
ATOM 2326 C C . ALA A 1 297 ? -21.166 6.481 -0.091 1.00 39.38 297 ALA A C 1
ATOM 2328 O O . ALA A 1 297 ? -22.254 7.049 -0.074 1.00 39.38 297 ALA A O 1
ATOM 2329 N N . LYS A 1 298 ? -20.024 7.157 -0.248 1.00 28.39 298 LYS A N 1
ATOM 2330 C CA . LYS A 1 298 ? -19.946 8.276 -1.195 1.00 28.39 298 LYS A CA 1
ATOM 2331 C C . LYS A 1 298 ? -18.674 8.117 -2.016 1.00 28.39 298 LYS A C 1
ATOM 2333 O O . LYS A 1 298 ? -17.569 8.200 -1.488 1.00 28.39 298 LYS A O 1
ATOM 2338 N N . ALA A 1 299 ? -18.883 7.852 -3.303 1.00 32.38 299 ALA A N 1
ATOM 2339 C CA . ALA A 1 299 ? -17.902 8.011 -4.365 1.00 32.38 299 ALA A CA 1
ATOM 2340 C C . ALA A 1 299 ? -17.254 9.411 -4.297 1.00 32.38 299 ALA A C 1
ATOM 2342 O O . ALA A 1 299 ? -17.865 10.335 -3.740 1.00 32.38 299 ALA A O 1
ATOM 2343 N N . PRO A 1 300 ? -16.043 9.601 -4.853 1.00 33.97 300 PRO A N 1
ATOM 2344 C CA . PRO A 1 300 ? -15.445 10.926 -4.951 1.00 33.97 300 PRO A CA 1
ATOM 2345 C C . PRO A 1 300 ? -16.428 11.881 -5.637 1.00 33.97 300 PRO A C 1
ATOM 2347 O O . PRO A 1 300 ? -16.924 11.608 -6.729 1.00 33.97 300 PRO A O 1
ATOM 2350 N N . ARG A 1 301 ? -16.740 12.995 -4.965 1.00 30.14 301 ARG A N 1
ATOM 2351 C CA . ARG A 1 301 ? -17.506 14.090 -5.563 1.00 30.14 301 ARG A CA 1
ATOM 2352 C C . ARG A 1 301 ? -16.739 14.562 -6.798 1.00 30.14 301 ARG A C 1
ATOM 2354 O O . ARG A 1 301 ? -15.625 15.063 -6.654 1.00 30.14 301 ARG A O 1
ATOM 2361 N N . GLN A 1 302 ? -17.330 14.417 -7.983 1.00 36.62 302 GLN A N 1
ATOM 2362 C CA . GLN A 1 302 ? -16.931 15.231 -9.127 1.00 36.62 302 GLN A CA 1
ATOM 2363 C C . GLN A 1 302 ? -16.999 16.708 -8.699 1.00 36.62 302 GLN A C 1
ATOM 2365 O O . GLN A 1 302 ? -17.944 17.090 -7.994 1.00 36.62 302 GLN A O 1
ATOM 2370 N N . PRO A 1 303 ? -16.003 17.535 -9.057 1.00 38.38 303 PRO A N 1
ATOM 2371 C CA . PRO A 1 303 ? -16.110 18.970 -8.854 1.00 38.38 303 PRO A CA 1
ATOM 2372 C C . PRO A 1 303 ? -17.352 19.480 -9.603 1.00 38.38 303 PRO A C 1
ATOM 2374 O O . PRO A 1 303 ? -17.671 18.946 -10.666 1.00 38.38 303 PRO A O 1
ATOM 2377 N N . PRO A 1 304 ? -18.079 20.472 -9.059 1.00 38.78 304 PRO A N 1
ATOM 2378 C CA . PRO A 1 304 ? -19.208 21.050 -9.766 1.00 38.78 304 PRO A CA 1
ATOM 2379 C C . PRO A 1 304 ? -18.722 21.591 -11.108 1.00 38.78 304 PRO A C 1
ATOM 2381 O O . PRO A 1 304 ? -17.729 22.321 -11.165 1.00 38.78 304 PRO A O 1
ATOM 2384 N N . ASP A 1 305 ? -19.437 21.202 -12.157 1.00 39.41 305 ASP A N 1
ATOM 2385 C CA . ASP A 1 305 ? -19.291 21.698 -13.515 1.00 39.41 305 ASP A CA 1
ATOM 2386 C C . ASP A 1 305 ? -19.398 23.230 -13.464 1.00 39.41 305 ASP A C 1
ATOM 2388 O O . ASP A 1 305 ? -20.474 23.803 -13.264 1.00 39.41 305 ASP A O 1
ATOM 2392 N N . ARG A 1 306 ? -18.250 23.916 -13.500 1.00 39.28 306 ARG A N 1
ATOM 2393 C CA . ARG A 1 306 ? -18.225 25.372 -13.615 1.00 39.28 306 ARG A CA 1
ATOM 2394 C C . ARG A 1 306 ? -18.634 25.680 -15.052 1.00 39.28 306 ARG A C 1
ATOM 2396 O O . ARG A 1 306 ? -17.910 25.264 -15.957 1.00 39.28 306 ARG A O 1
ATOM 2403 N N . PRO A 1 307 ? -19.722 26.432 -15.293 1.00 46.06 307 PRO A N 1
ATOM 2404 C CA . PRO A 1 307 ? -19.987 26.920 -16.635 1.00 46.06 307 PRO A CA 1
ATOM 2405 C C . PRO A 1 307 ? -18.780 27.751 -17.103 1.00 46.06 307 PRO A C 1
ATOM 2407 O O . PRO A 1 307 ? -18.170 28.450 -16.282 1.00 46.06 307 PRO A O 1
ATOM 2410 N N . PRO A 1 308 ? -18.405 27.681 -18.392 1.00 42.81 308 PRO A N 1
ATOM 2411 C CA . PRO A 1 308 ? -17.274 28.436 -18.904 1.00 42.81 308 PRO A CA 1
ATOM 2412 C C . PRO A 1 308 ? -17.504 29.923 -18.634 1.00 42.81 308 PRO A C 1
ATOM 2414 O O . PRO A 1 308 ? -18.550 30.483 -18.976 1.00 42.81 308 PRO A O 1
ATOM 2417 N N . LEU A 1 309 ? -16.519 30.556 -17.993 1.00 43.78 309 LEU A N 1
ATOM 2418 C CA . LEU A 1 309 ? -16.471 32.001 -17.827 1.00 43.78 309 LEU A CA 1
ATOM 2419 C C . LEU A 1 309 ? -16.578 32.627 -19.219 1.00 43.78 309 LEU A C 1
ATOM 2421 O O . LEU A 1 309 ? -15.685 32.473 -20.052 1.00 43.78 309 LEU A O 1
ATOM 2425 N N . ARG A 1 310 ? -17.700 33.306 -19.482 1.00 38.56 310 ARG A N 1
ATOM 2426 C CA . ARG A 1 310 ? -17.852 34.130 -20.680 1.00 38.56 310 ARG A CA 1
ATOM 2427 C C . ARG A 1 310 ? -16.718 35.162 -20.688 1.00 38.56 310 ARG A C 1
ATOM 2429 O O . ARG A 1 310 ? -16.523 35.825 -19.668 1.00 38.56 310 ARG A O 1
ATOM 2436 N N . PRO A 1 311 ? -15.991 35.334 -21.804 1.00 40.41 311 PRO A N 1
ATOM 2437 C CA . PRO A 1 311 ? -15.013 36.401 -21.905 1.00 40.41 311 PRO A CA 1
ATOM 2438 C C . PRO A 1 311 ? -15.735 37.744 -21.762 1.00 40.41 311 PRO A C 1
ATOM 2440 O O . PRO A 1 311 ? -16.701 38.022 -22.478 1.00 40.41 311 PRO A O 1
ATOM 2443 N N . LEU A 1 312 ? -15.274 38.562 -20.815 1.00 40.00 312 LEU A N 1
ATOM 2444 C CA . LEU A 1 312 ? -15.633 39.972 -20.727 1.00 40.00 312 LEU A CA 1
ATOM 2445 C C . LEU A 1 312 ? -15.205 40.631 -22.040 1.00 40.00 312 LEU A C 1
ATOM 2447 O O . LEU A 1 312 ? -14.020 40.843 -22.289 1.00 40.00 312 LEU A O 1
ATOM 2451 N N . ARG A 1 313 ? -16.182 40.919 -22.903 1.00 37.38 313 ARG A N 1
ATOM 2452 C CA . ARG A 1 313 ? -15.989 41.828 -24.029 1.00 37.38 313 ARG A CA 1
ATOM 2453 C C . ARG A 1 313 ? -15.714 43.207 -23.438 1.00 37.38 313 ARG A C 1
ATOM 2455 O O . ARG A 1 313 ? -16.629 43.859 -22.944 1.00 37.38 313 ARG A O 1
ATOM 2462 N N . TYR A 1 314 ? -14.456 43.631 -23.475 1.00 38.09 314 TYR A N 1
ATOM 2463 C CA . TYR A 1 314 ? -14.132 45.046 -23.385 1.00 38.09 314 TYR A CA 1
ATOM 2464 C C . TYR A 1 314 ? -14.712 45.712 -24.633 1.00 38.09 314 TYR A C 1
ATOM 2466 O O . TYR A 1 314 ? -14.203 45.536 -25.738 1.00 38.09 314 TYR A O 1
AT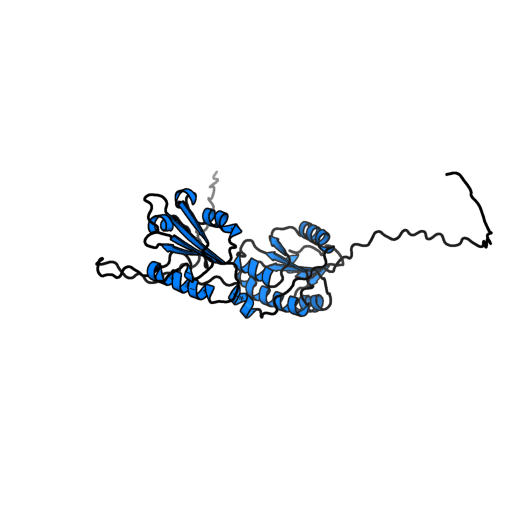OM 2474 N N . ASN A 1 315 ? -15.823 46.425 -24.457 1.00 37.50 315 ASN A N 1
ATOM 2475 C CA . ASN A 1 315 ? -16.320 47.347 -25.465 1.00 37.50 315 ASN A CA 1
ATOM 2476 C C . ASN A 1 315 ? -15.336 48.517 -25.536 1.00 37.50 315 ASN A C 1
ATOM 2478 O O . ASN A 1 315 ? -15.397 49.439 -24.726 1.00 37.50 315 ASN A O 1
ATOM 2482 N N . HIS A 1 316 ? -14.422 48.458 -26.499 1.00 46.03 316 HIS A N 1
ATOM 2483 C CA . HIS A 1 316 ? -13.827 49.659 -27.060 1.00 46.03 316 HIS A CA 1
ATOM 2484 C C . HIS A 1 316 ? -14.827 50.263 -28.038 1.00 46.03 316 HIS A C 1
ATOM 2486 O O . HIS A 1 316 ? -15.161 49.633 -29.038 1.00 46.03 316 HIS A O 1
ATOM 2492 N N . THR A 1 317 ? -15.275 51.478 -27.745 1.00 46.25 317 THR A N 1
ATOM 2493 C CA . THR A 1 317 ? -15.868 52.388 -28.731 1.00 46.25 317 THR A CA 1
ATOM 2494 C C . THR A 1 317 ? -15.924 53.791 -28.142 1.00 46.25 317 THR A C 1
ATOM 2496 O O . THR A 1 317 ? -16.289 53.914 -26.971 1.00 46.25 317 THR A O 1
ATOM 2499 N N . PRO A 1 318 ? -15.817 54.826 -28.979 1.00 53.00 318 PRO A N 1
ATOM 2500 C CA . PRO A 1 318 ? -14.831 55.071 -30.032 1.00 53.00 318 PRO A CA 1
ATOM 2501 C C . PRO A 1 318 ? -13.770 56.102 -29.617 1.00 53.00 318 PRO A C 1
ATOM 2503 O O . PRO A 1 318 ? -14.046 56.923 -28.712 1.00 53.00 318 PRO A O 1
#

=== Feature glossary ===
Key to the feature types in this record:

pLDDT. pLDDT is the predicted lDDT-Cα score: AlphaFold's confidence that the local environment of each residue (all inter-atomic distances within 15 Å) is correctly placed. It is a per-residue number between 0 and 100, with higher meaning more reliable.

Radius of gyration, Cα contacts, bounding box. The geometric summary reports three shape descriptors. Rg (radius of gyration) measures how spread out the Cα atoms are about their centre of mass; compact globular proteins have small Rg, elongated or unfolded ones large. Cα contacts (<8 Å, |i−j|>4) count long-range residue pairs in spatial proximity — high for tightly packed folds, near zero for rods or random coil. The bounding-box extents give the protein's footprint along x, y, z in Å.

Backbone torsions (φ/ψ). Backbone dihedral angles. Every residue except chain termini has a φ (preceding-C → N → Cα → C) and a ψ (N → Cα → C → next-N). They are reported in degrees following the IUPAC sign convention. Secondary structure is essentially a statement about which (φ, ψ) basin each residue occupies.

Contact-map, Ramachandran, and PAE plots. Plot images: a contact map (which residues are close in 3D, as an N×N binary image), a Ramachandran scatter (backbone torsion angles, revealing secondary-structure composition at a glance), and — for AlphaFold structures — a PAE heatmap (pairwise prediction confidence).

Predicted aligned error. Predicted Aligned Error (PAE) is an AlphaFold confidence matrix: entry (i, j) is the expected error in the position of residue j, in ångströms, when the prediction is superimposed on the true structure at residue i. Low PAE within a block of residues means that block is internally rigid and well-predicted; high PAE between two blocks means their relative placement is uncertain even if each block individually is confident.

Secondary structure (3-state, P-SEA). Three-state secondary structure (P-SEA) collapses the eight DSSP classes into helix (a), strand (b), and coil (c). P-SEA assigns these from Cα geometry alone — distances and angles — without requiring backbone oxygens, so it works on any Cα trace.

Solvent-accessible surface area. Solvent-accessible surface area (SASA) is the area in Å² traced out by the centre of a 1.4 Å probe sphere (a water molecule) rolled over the protein's van der Waals surface (Shrake–Rupley / Lee–Richards construction). Buried residues have near-zero SASA; fully exposed residues can exceed 200 Å². The total SASA scales roughly with the number of surface residues.

Foldseek 3Di. The Foldseek 3Di string encodes local tertiary geometry as a 20-letter alphabet — one character per residue — derived from the relative positions of nearby Cα atoms. Unlike the amino-acid sequence, 3Di is a direct function of the 3D structure, so two proteins with the same fold have similar 3Di strings even at low sequence identity.

B-factor. For experimental (PDB) structures, the B-factor (temperature factor) quantifies the positional spread of each atom in the crystal — a combination of thermal vibration and static disorder — in units of Å². High B-factors mark flexible loops or poorly resolved regions; low B-factors mark the rigid, well-ordered core.

mmCIF coordinates. The mmCIF block holds the 3D Cartesian coordinates of each backbone atom (N, Cα, C, O) in ångströms. mmCIF is the PDB's canonical archive format — a tagged-loop text representation of the atomic model.

InterPro / GO / CATH / organism. Functional annotations link the protein to curated databases. InterPro entries identify conserved domains and families by matching the sequence against member-database signatures (Pfam, PROSITE, CDD, …). Gene Ontology (GO) terms describe molecular function, biological process, and cellular component in a controlled vocabulary. CATH places the structure in a hierarchical fold classification (Class/Architecture/Topology/Homologous-superfamily). The organism is the source species.

Rendered structure images. Structure images are PyMOL renders from six orthogonal camera directions. Cartoon representation draws helices as coils and strands as arrows; sticks shows the backbone as bonds; surface shows the solvent-excluded envelope. Rainbow coloring maps sequence position to hue (blue→red, N→C); chain coloring assigns a distinct color per polypeptide.

Sequence. This is the polypeptide sequence — one letter per residue, N-terminus first. Length ranges from a few dozen residues for small domains to over a thousand for large multi-domain proteins.

Secondary structure (8-state, DSSP). The SS8 string is DSSP's per-residue secondary-structure call. α-helix (H) means an i→i+4 H-bond ladder; β-strand (E) means the residue participates in a β-sheet; 3₁₀ (G) and π (I) are tighter and wider helices; T/S are turns/bends; '-' is loop.

Nearest PDB structures. Structural nearest neighbors (via Foldseek easy-search vs the PDB). Reported per hit: target PDB id, E-value, and alignment TM-score. A TM-score above ~0.5 is the conventional threshold for 'same fold'.